Protein AF-A0AAN6QGW0-F1 (afdb_monomer)

Sequence (178 aa):
MKLAALVTILITPLPALSLAISPRSSTTSTQCGRRNTARYCAGTAYNTSLLHTYLCGDSRLGPTTFPDAESNPLSVILSPLFYDRLGGLCPGDFINAWFNTSTKWWNYPANNGFTVIQDGDGYGEDGAPILGNVTLPVDTLLDRFGSEGGTFVSPAGAPYSQRALPPSNLVAANSEEL

Secondary structure (DSSP, 8-state):
--PPP------PPPP-----------THHHHH-STTSTTTTTTS---GGGTTTBGGG-GGG-BS-----TTSHHHHHT-TTT--TTTT--HHHHHHHHEETTTTEE-PPSGGGPPBP-TTS-SS-TT-B-----PPPTT--EE-SS-TT----EETT--GGGTT--GGGGS---TT--

Solvent-accessible surface area (backbone atoms only — not comparable to full-atom values): 11582 Å² total; per-residue (Å²): 139,83,84,80,83,84,82,83,82,81,84,74,82,78,80,80,81,75,78,78,79,72,76,80,76,77,68,44,55,71,76,33,42,61,82,73,34,73,71,22,25,44,76,49,68,63,30,81,91,33,47,82,53,9,42,34,22,20,60,68,57,7,47,59,73,73,67,71,53,85,90,40,75,57,26,68,24,59,26,75,91,66,42,61,89,54,75,68,48,44,58,16,57,42,43,65,75,41,42,39,81,87,81,71,41,71,67,71,61,66,78,88,58,41,59,52,38,54,91,84,75,87,72,84,57,70,67,41,60,66,79,81,94,76,85,80,60,88,90,67,64,65,39,72,74,65,69,88,92,59,93,74,72,41,60,54,78,58,46,53,65,80,64,84,67,61,42,36,47,66,45,73,83,68,97,82,81,129

Organism: NCBI:txid2074819

Nearest PDB structures (foldseek):
  8r17-assembly1_A-2  TM=8.422E-01  e=3.147E-11  Neurospora crassa

Foldseek 3Di:
DDDDDDDDDDDDDDPPPPPPPDPPPLPLDPVQDDWLDCSLQPQAPQDPVQVQAAGSSHLLLAGPDWDCDPVDLRNLQCPPVQDPQQPSHRNNVSCVVFADPVVRGGPDDPPNPADFDDPPPPDDDGRHGPDDDDDDDPPQAWDDQADPPDDDIDRPSHHPNVRPDHNSSNRDPDPPDD

Mean predicted aligned error: 10.68 Å

InterPro domains:
  IPR025331 Tuberculosis necrotizing toxin [PF14021] (135-171)
  IPR053024 Fungal Surface Nicotinamide Adenine Dinucleotide Glycohydrolase [PTHR42059] (25-172)

pLDDT: mean 84.36, std 18.71, range [35.72, 98.31]

Structure (mmCIF, N/CA/C/O backbone):
data_AF-A0AAN6QGW0-F1
#
_entry.id   AF-A0AAN6QGW0-F1
#
loop_
_atom_site.group_PDB
_atom_site.id
_atom_site.type_symbol
_atom_site.label_atom_id
_atom_site.label_alt_id
_atom_site.label_comp_id
_atom_site.label_asym_id
_atom_site.label_entity_id
_atom_site.label_seq_id
_atom_site.pdbx_PDB_ins_code
_atom_site.Cartn_x
_atom_site.Cartn_y
_atom_site.Cartn_z
_atom_site.occupancy
_atom_site.B_iso_or_equiv
_atom_site.auth_seq_id
_atom_site.auth_comp_id
_atom_site.auth_asym_id
_atom_site.auth_atom_id
_atom_site.pdbx_PDB_model_num
ATOM 1 N N . MET A 1 1 ? -5.381 -50.711 63.769 1.00 40.94 1 MET A N 1
ATOM 2 C CA . MET A 1 1 ? -4.644 -50.767 62.488 1.00 40.94 1 MET A CA 1
ATOM 3 C C . MET A 1 1 ? -5.170 -49.655 61.589 1.00 40.94 1 MET A C 1
ATOM 5 O O . MET A 1 1 ? -6.319 -49.732 61.184 1.00 40.94 1 MET A O 1
ATOM 9 N N . LYS A 1 2 ? -4.396 -48.586 61.363 1.00 39.06 2 LYS A N 1
ATOM 10 C CA . LYS A 1 2 ? -4.729 -47.533 60.387 1.00 39.06 2 LYS A CA 1
ATOM 11 C C . LYS A 1 2 ? -3.854 -47.772 59.155 1.00 39.06 2 LYS A C 1
ATOM 13 O O . LYS A 1 2 ? -2.637 -47.688 59.269 1.00 39.06 2 LYS A O 1
ATOM 18 N N . LEU A 1 3 ? -4.463 -48.136 58.027 1.00 42.94 3 LEU A N 1
ATOM 19 C CA . LEU A 1 3 ? -3.775 -48.241 56.740 1.00 42.94 3 LEU A CA 1
ATOM 20 C C . LEU A 1 3 ? -3.570 -46.824 56.190 1.00 42.94 3 LEU A C 1
ATOM 22 O O . LEU A 1 3 ? -4.542 -46.108 55.962 1.00 42.94 3 LEU A O 1
ATOM 26 N N . ALA A 1 4 ? -2.316 -46.424 55.995 1.00 46.19 4 ALA A N 1
ATOM 27 C CA . ALA A 1 4 ? -1.974 -45.230 55.235 1.00 46.19 4 ALA A CA 1
ATOM 28 C C . ALA A 1 4 ? -1.990 -45.588 53.740 1.00 46.19 4 ALA A C 1
ATOM 30 O O . ALA A 1 4 ? -1.239 -46.458 53.305 1.00 46.19 4 ALA A O 1
ATOM 31 N N . ALA A 1 5 ? -2.870 -44.948 52.969 1.00 51.09 5 ALA A N 1
ATOM 32 C CA . ALA A 1 5 ? -2.897 -45.074 51.517 1.00 51.09 5 ALA A CA 1
ATOM 33 C C . ALA A 1 5 ? -1.795 -44.190 50.915 1.00 51.09 5 ALA A C 1
ATOM 35 O O . ALA A 1 5 ? -1.792 -42.973 51.096 1.00 51.09 5 ALA A O 1
ATOM 36 N N . LEU A 1 6 ? -0.847 -44.820 50.224 1.00 48.09 6 LEU A N 1
ATOM 37 C CA . LEU A 1 6 ? 0.207 -44.147 49.474 1.00 48.09 6 LEU A CA 1
ATOM 38 C C . LEU A 1 6 ? -0.392 -43.657 48.144 1.00 48.09 6 LEU A C 1
ATOM 40 O O . LEU A 1 6 ? -0.787 -44.471 47.311 1.00 48.09 6 LEU A O 1
ATOM 44 N N . VAL A 1 7 ? -0.494 -42.341 47.952 1.00 51.75 7 VAL A N 1
ATOM 45 C CA . VAL A 1 7 ? -0.934 -41.736 46.685 1.00 51.75 7 VAL A CA 1
ATOM 46 C C . VAL A 1 7 ? 0.301 -41.471 45.829 1.00 51.75 7 VAL A C 1
ATOM 48 O O . VAL A 1 7 ? 1.077 -40.559 46.105 1.00 51.75 7 VAL A O 1
ATOM 51 N N . THR A 1 8 ? 0.502 -42.281 44.795 1.00 49.28 8 THR A N 1
ATOM 52 C CA . THR A 1 8 ? 1.531 -42.073 43.771 1.00 49.28 8 THR A CA 1
ATOM 53 C C . THR A 1 8 ? 1.000 -41.113 42.707 1.00 49.28 8 THR A C 1
ATOM 55 O O . THR A 1 8 ? 0.123 -41.463 41.921 1.00 49.28 8 THR A O 1
ATOM 58 N N . ILE A 1 9 ? 1.526 -39.887 42.680 1.00 53.19 9 ILE A N 1
ATOM 59 C CA . ILE A 1 9 ? 1.239 -38.899 41.632 1.00 53.19 9 ILE A CA 1
ATOM 60 C C . ILE A 1 9 ? 2.117 -39.231 40.420 1.00 53.19 9 ILE A C 1
ATOM 62 O O . ILE A 1 9 ? 3.336 -39.068 40.464 1.00 53.19 9 ILE A O 1
ATOM 66 N N . LEU A 1 10 ? 1.498 -39.718 39.344 1.00 49.97 10 LEU A N 1
ATOM 67 C CA . LEU A 1 10 ? 2.163 -39.985 38.071 1.00 49.97 10 LEU A CA 1
ATOM 68 C C . LEU A 1 10 ? 2.148 -38.699 37.227 1.00 49.97 10 LEU A C 1
ATOM 70 O O . LEU A 1 10 ? 1.120 -38.326 36.669 1.00 49.97 10 LEU A O 1
ATOM 74 N N . ILE A 1 11 ? 3.280 -37.996 37.163 1.00 55.81 11 ILE A N 1
ATOM 75 C CA . ILE A 1 11 ? 3.448 -36.807 36.317 1.00 55.81 11 ILE A CA 1
ATOM 76 C C . ILE A 1 11 ? 3.784 -37.290 34.903 1.00 55.81 11 ILE A C 1
ATOM 78 O O . ILE A 1 11 ? 4.916 -37.683 34.628 1.00 55.81 11 ILE A O 1
ATOM 82 N N . THR A 1 12 ? 2.805 -37.293 34.001 1.00 48.28 12 THR A N 1
ATOM 83 C CA . THR A 1 12 ? 3.045 -37.546 32.575 1.00 48.28 12 THR A CA 1
ATOM 84 C C . THR A 1 12 ? 3.507 -36.252 31.896 1.00 48.28 12 THR A C 1
ATOM 86 O O . THR A 1 12 ? 2.788 -35.253 31.990 1.00 48.28 12 THR A O 1
ATOM 89 N N . PRO A 1 13 ? 4.663 -36.220 31.208 1.00 53.81 13 PRO A N 1
ATOM 90 C CA . PRO A 1 13 ? 5.088 -35.035 30.470 1.00 53.81 13 PRO A CA 1
ATOM 91 C C . PRO A 1 13 ? 4.134 -34.791 29.294 1.00 53.81 13 PRO A C 1
ATOM 93 O O . PRO A 1 13 ? 3.903 -35.689 28.483 1.00 53.81 13 PRO A O 1
ATOM 96 N N . LEU A 1 14 ? 3.568 -33.581 29.201 1.00 54.34 14 LEU A N 1
ATOM 97 C CA . LEU A 1 14 ? 2.812 -33.174 28.018 1.00 54.34 14 LEU A CA 1
ATOM 98 C C . LEU A 1 14 ? 3.759 -33.146 26.807 1.00 54.34 14 LEU A C 1
ATOM 100 O O . LEU A 1 14 ? 4.836 -32.549 26.903 1.00 54.34 14 LEU A O 1
ATOM 104 N N . PRO A 1 15 ? 3.385 -33.745 25.664 1.00 52.41 15 PRO A N 1
ATOM 105 C CA . PRO A 1 15 ? 4.147 -33.581 24.439 1.00 52.41 15 PRO A CA 1
ATOM 106 C C . PRO A 1 15 ? 4.085 -32.109 24.027 1.00 52.41 15 PRO A C 1
ATOM 108 O O . PRO A 1 15 ? 3.007 -31.549 23.829 1.00 52.41 15 PRO A O 1
ATOM 111 N N . ALA A 1 16 ? 5.249 -31.473 23.914 1.00 60.91 16 ALA A N 1
ATOM 112 C CA . ALA A 1 16 ? 5.358 -30.157 23.313 1.00 60.91 16 ALA A CA 1
ATOM 113 C C . ALA A 1 16 ? 4.871 -30.257 21.859 1.00 60.91 16 ALA A C 1
ATOM 115 O O . ALA A 1 16 ? 5.527 -30.874 21.020 1.00 60.91 16 ALA A O 1
ATOM 116 N N . LEU A 1 17 ? 3.704 -29.680 21.561 1.00 55.34 17 LEU A N 1
ATOM 117 C CA . LEU A 1 17 ? 3.269 -29.460 20.186 1.00 55.34 17 LEU A CA 1
ATOM 118 C C . LEU A 1 17 ? 4.202 -28.411 19.574 1.00 55.34 17 LEU A C 1
ATOM 120 O O . LEU A 1 17 ? 3.986 -27.206 19.699 1.00 55.34 17 LEU A O 1
ATOM 124 N N . SER A 1 18 ? 5.269 -28.866 18.924 1.00 52.28 18 SER A N 1
ATOM 125 C CA . SER A 1 18 ? 6.036 -28.026 18.015 1.00 52.28 18 SER A CA 1
ATOM 126 C C . SER A 1 18 ? 5.150 -27.706 16.813 1.00 52.28 18 SER A C 1
ATOM 128 O O . SER A 1 18 ? 5.000 -28.523 15.906 1.00 52.28 18 SER A O 1
ATOM 130 N N . LEU A 1 19 ? 4.552 -26.513 16.802 1.00 55.84 19 LEU A N 1
ATOM 131 C CA . LEU A 1 19 ? 4.064 -25.898 15.572 1.00 55.84 19 LEU A CA 1
ATOM 132 C C . LEU A 1 19 ? 5.274 -25.750 14.649 1.00 55.84 19 LEU A C 1
ATOM 134 O O . LEU A 1 19 ? 6.111 -24.868 14.840 1.00 55.84 19 LEU A O 1
ATOM 138 N N . ALA A 1 20 ? 5.403 -26.655 13.682 1.00 50.75 20 ALA A N 1
ATOM 139 C CA . ALA A 1 20 ? 6.344 -26.490 12.593 1.00 50.75 20 ALA A CA 1
ATOM 140 C C . ALA A 1 20 ? 5.905 -25.249 11.808 1.00 50.75 20 ALA A C 1
ATOM 142 O O . ALA A 1 20 ? 5.001 -25.305 10.976 1.00 50.75 20 ALA A O 1
ATOM 143 N N . ILE A 1 21 ? 6.517 -24.104 12.109 1.00 55.16 21 ILE A N 1
ATOM 144 C CA . ILE A 1 21 ? 6.451 -22.925 11.255 1.00 55.16 21 ILE A CA 1
ATOM 145 C C . ILE A 1 21 ? 7.215 -23.322 9.995 1.00 55.16 21 ILE A C 1
ATOM 147 O O . ILE A 1 21 ? 8.438 -23.219 9.942 1.00 55.16 21 ILE A O 1
ATOM 151 N N . SER A 1 22 ? 6.508 -23.864 9.003 1.00 50.81 22 SER A N 1
ATOM 152 C CA . SER A 1 22 ? 7.084 -24.063 7.680 1.00 50.81 22 SER A CA 1
ATOM 153 C C . SER A 1 22 ? 7.472 -22.681 7.161 1.00 50.81 22 SER A C 1
ATOM 155 O O . SER A 1 22 ? 6.579 -21.850 6.967 1.00 50.81 22 SER A O 1
ATOM 157 N N . PRO A 1 23 ? 8.765 -22.389 6.928 1.00 48.97 23 PRO A N 1
ATOM 158 C CA . PRO A 1 23 ? 9.120 -21.180 6.211 1.00 48.97 23 PRO A CA 1
ATOM 159 C C . PRO A 1 23 ? 8.443 -21.276 4.845 1.00 48.97 23 PRO A C 1
ATOM 161 O O . PRO A 1 23 ? 8.672 -22.234 4.102 1.00 48.97 23 PRO A O 1
ATOM 164 N N . ARG A 1 24 ? 7.566 -20.318 4.526 1.0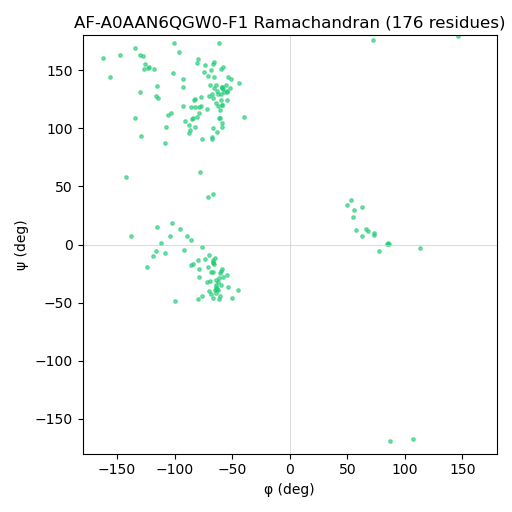0 52.62 24 ARG A N 1
ATOM 165 C CA . ARG A 1 24 ? 7.004 -20.194 3.181 1.00 52.62 24 ARG A CA 1
ATOM 166 C C . ARG A 1 24 ? 8.196 -19.996 2.254 1.00 52.62 24 ARG A C 1
ATOM 168 O O . ARG A 1 24 ? 8.838 -18.949 2.291 1.00 52.62 24 ARG A O 1
ATOM 175 N N . SER A 1 25 ? 8.560 -21.043 1.518 1.00 45.47 25 SER A N 1
ATOM 176 C CA . SER A 1 25 ? 9.710 -21.009 0.627 1.00 45.47 25 SER A CA 1
ATOM 177 C C . SER A 1 25 ? 9.559 -19.822 -0.319 1.00 45.47 25 SER A C 1
ATOM 179 O O . SER A 1 25 ? 8.550 -19.681 -1.009 1.00 45.47 25 SER A O 1
ATOM 181 N N . SER A 1 26 ? 10.570 -18.960 -0.335 1.00 49.22 26 SER A N 1
ATOM 182 C CA . SER A 1 26 ? 10.728 -17.796 -1.209 1.00 49.22 26 SER A CA 1
ATOM 183 C C . SER A 1 26 ? 11.029 -18.203 -2.661 1.00 49.22 26 SER A C 1
ATOM 185 O O . SER A 1 26 ? 11.865 -17.609 -3.340 1.00 49.22 26 SER A O 1
ATOM 187 N N . THR A 1 27 ? 10.354 -19.239 -3.160 1.00 43.91 27 THR A N 1
ATOM 188 C CA . THR A 1 27 ? 10.592 -19.854 -4.475 1.00 43.91 27 THR A CA 1
ATOM 189 C C . THR A 1 27 ? 10.169 -18.948 -5.640 1.00 43.91 27 THR A C 1
ATOM 191 O O . THR A 1 27 ? 10.480 -19.222 -6.795 1.00 43.91 27 THR A O 1
ATOM 194 N N . THR A 1 28 ? 9.487 -17.839 -5.360 1.00 52.66 28 THR A N 1
ATOM 195 C CA . THR A 1 28 ? 8.883 -16.951 -6.361 1.00 52.66 28 THR A CA 1
ATOM 196 C C . THR A 1 28 ? 9.893 -16.007 -7.023 1.00 52.66 28 THR A C 1
ATOM 198 O O . THR A 1 28 ? 9.749 -15.667 -8.196 1.00 52.66 28 THR A O 1
ATOM 201 N N . SER A 1 29 ? 10.986 -15.651 -6.332 1.00 55.19 29 SER A N 1
ATOM 202 C CA . SER A 1 29 ? 12.026 -14.752 -6.868 1.00 55.19 29 SER A CA 1
ATOM 203 C C . SER A 1 29 ? 12.727 -15.327 -8.110 1.00 55.19 29 SER A 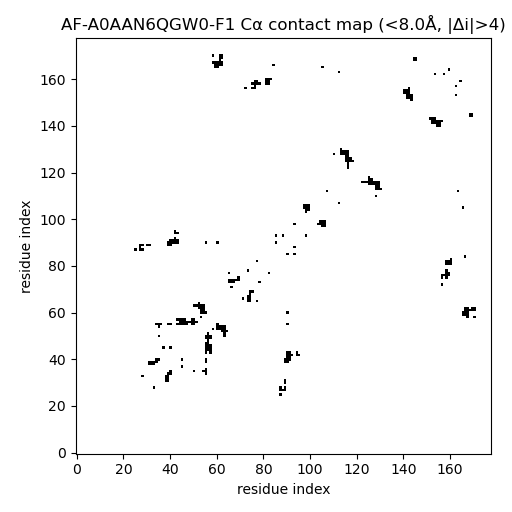C 1
ATOM 205 O O . SER A 1 29 ? 12.977 -14.612 -9.082 1.00 55.19 29 SER A O 1
ATOM 207 N N . THR A 1 30 ? 12.991 -16.638 -8.139 1.00 62.69 30 THR A N 1
ATOM 208 C CA . THR A 1 30 ? 13.677 -17.277 -9.275 1.00 62.69 30 THR A CA 1
ATOM 209 C C . THR A 1 30 ? 12.811 -17.313 -10.535 1.00 62.69 30 THR A C 1
ATOM 211 O O . THR A 1 30 ? 13.339 -17.206 -11.641 1.00 62.69 30 THR A O 1
ATOM 214 N N . GLN A 1 31 ? 11.487 -17.406 -10.384 1.00 84.62 31 GLN A N 1
ATOM 215 C CA . GLN A 1 31 ? 10.551 -17.495 -11.507 1.00 84.62 31 GLN A CA 1
ATOM 216 C C . GLN A 1 31 ? 10.485 -16.185 -12.307 1.00 84.62 31 GLN A C 1
ATOM 218 O O . GLN A 1 31 ? 10.539 -16.205 -13.540 1.00 84.62 31 GLN A O 1
ATOM 223 N N . CYS A 1 32 ? 10.451 -15.046 -11.611 1.00 90.75 32 CYS A N 1
ATOM 224 C CA . CYS A 1 32 ? 10.381 -13.723 -12.234 1.00 90.75 32 CYS A CA 1
ATOM 225 C C . CYS A 1 32 ? 11.750 -13.248 -12.763 1.00 90.75 32 CYS A C 1
ATOM 227 O O . CYS A 1 32 ? 11.829 -12.391 -13.641 1.00 90.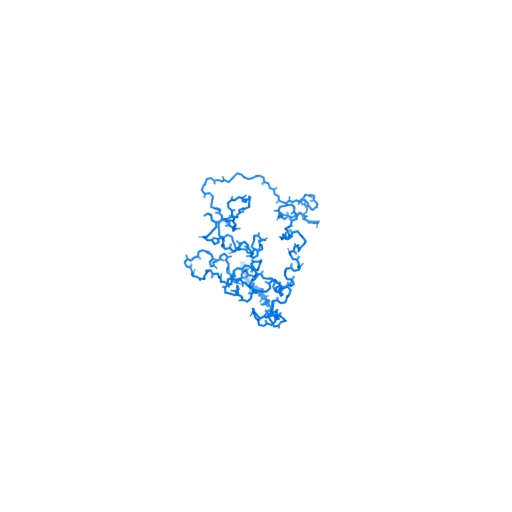75 32 CYS A O 1
ATOM 229 N N . GLY A 1 33 ? 12.851 -13.811 -12.259 1.00 91.81 33 GLY A N 1
ATOM 230 C CA . GLY A 1 33 ? 14.210 -13.375 -12.574 1.00 91.81 33 GLY A CA 1
ATOM 231 C C . GLY A 1 33 ? 14.697 -12.245 -11.661 1.00 91.81 33 GLY A C 1
ATOM 232 O O . GLY A 1 33 ? 14.101 -11.931 -10.635 1.00 91.81 33 GLY A O 1
ATOM 233 N N . ARG A 1 34 ? 15.831 -11.627 -12.012 1.00 94.12 34 ARG A N 1
ATOM 234 C CA . ARG A 1 34 ? 16.470 -10.613 -11.159 1.00 94.12 34 ARG A CA 1
ATOM 235 C C . ARG A 1 34 ? 15.611 -9.345 -11.068 1.00 94.12 34 ARG A C 1
ATOM 237 O O . ARG A 1 34 ? 15.247 -8.783 -12.101 1.00 94.12 34 ARG A O 1
ATOM 244 N N . ARG A 1 35 ? 15.358 -8.866 -9.841 1.00 93.50 35 ARG A N 1
ATOM 245 C CA . ARG A 1 35 ? 14.596 -7.635 -9.547 1.00 93.50 35 ARG A CA 1
ATOM 246 C C . ARG A 1 35 ? 15.010 -6.473 -10.461 1.00 93.50 35 ARG A C 1
ATOM 248 O O . ARG A 1 35 ? 16.199 -6.276 -10.703 1.00 93.50 35 ARG A O 1
ATOM 255 N N . ASN A 1 36 ? 14.025 -5.701 -10.924 1.00 94.31 36 ASN A N 1
ATOM 256 C CA . ASN A 1 36 ? 14.182 -4.509 -11.772 1.00 94.31 36 ASN A CA 1
ATOM 257 C C . ASN A 1 36 ? 14.797 -4.736 -13.169 1.00 94.31 36 ASN A C 1
ATOM 259 O O . ASN A 1 36 ? 15.030 -3.772 -13.899 1.00 94.31 36 ASN A O 1
ATOM 263 N N . THR A 1 37 ? 15.012 -5.986 -13.587 1.00 95.75 37 THR A N 1
ATOM 264 C CA . THR A 1 37 ? 15.311 -6.300 -14.993 1.00 95.75 37 THR A CA 1
ATOM 265 C C . THR A 1 37 ? 14.038 -6.319 -15.836 1.00 95.75 37 THR A C 1
ATOM 267 O O . THR A 1 37 ? 12.947 -6.541 -15.313 1.00 95.75 37 THR A O 1
ATOM 270 N N . ALA A 1 38 ? 14.177 -6.169 -17.156 1.00 95.81 38 ALA A N 1
ATOM 271 C CA . ALA A 1 38 ? 13.050 -6.238 -18.089 1.00 95.81 38 ALA A CA 1
ATOM 272 C C . ALA A 1 38 ? 12.225 -7.532 -17.942 1.00 95.81 38 ALA A C 1
ATOM 274 O O . ALA A 1 38 ? 11.004 -7.489 -18.026 1.00 95.81 38 ALA A O 1
ATOM 275 N N . ARG A 1 39 ? 12.874 -8.674 -17.659 1.00 95.94 39 ARG A N 1
ATOM 276 C CA . ARG A 1 39 ? 12.183 -9.952 -17.419 1.00 95.94 39 ARG A CA 1
ATOM 277 C C . ARG A 1 39 ? 11.343 -9.920 -16.141 1.00 95.94 39 ARG A C 1
ATOM 279 O O . ARG A 1 39 ? 10.193 -10.335 -16.169 1.00 95.94 39 ARG A O 1
ATOM 286 N N . TYR A 1 40 ? 11.906 -9.410 -15.047 1.00 96.94 40 TYR A N 1
ATOM 287 C CA . TYR A 1 40 ? 11.195 -9.292 -13.771 1.00 96.94 40 TYR A CA 1
ATOM 288 C C . TYR A 1 40 ? 10.007 -8.334 -13.865 1.00 96.94 40 TYR A C 1
ATOM 290 O O . TYR A 1 40 ? 8.977 -8.566 -13.246 1.00 96.94 40 TYR A O 1
ATOM 298 N N . CYS A 1 41 ? 10.140 -7.283 -14.668 1.00 97.69 41 CYS A N 1
ATOM 299 C CA . CYS A 1 41 ? 9.133 -6.242 -14.844 1.00 97.69 41 CYS A CA 1
ATOM 300 C C . CYS A 1 41 ? 8.211 -6.461 -16.051 1.00 97.69 41 CYS A C 1
ATOM 302 O O . CYS A 1 41 ? 7.500 -5.545 -16.463 1.00 97.69 41 CYS A O 1
ATOM 304 N N . ALA A 1 42 ? 8.217 -7.656 -16.645 1.00 97.12 42 ALA A N 1
ATOM 305 C CA . ALA A 1 42 ? 7.301 -7.976 -17.728 1.00 97.12 42 ALA A CA 1
ATOM 306 C C . ALA A 1 42 ? 5.845 -7.790 -17.257 1.00 97.12 42 ALA A C 1
ATOM 308 O O . ALA A 1 42 ? 5.487 -8.220 -16.163 1.00 97.12 42 ALA A O 1
ATOM 309 N N . GLY A 1 43 ? 5.020 -7.121 -18.069 1.00 96.19 43 GLY A N 1
ATOM 310 C CA . GLY A 1 43 ? 3.615 -6.828 -17.751 1.00 96.19 43 GLY A CA 1
ATOM 311 C C . GLY A 1 43 ? 3.371 -5.567 -16.907 1.00 96.19 43 GLY A C 1
ATOM 312 O O . GLY A 1 43 ? 2.218 -5.244 -16.628 1.00 96.19 43 GLY A O 1
ATOM 313 N N . THR A 1 44 ? 4.414 -4.825 -16.524 1.00 97.88 44 THR A N 1
ATOM 314 C CA . THR A 1 44 ? 4.287 -3.533 -15.822 1.00 97.88 44 THR A CA 1
ATOM 315 C C . THR A 1 44 ? 4.484 -2.355 -16.782 1.00 97.88 44 THR A C 1
ATOM 317 O O . THR A 1 44 ? 4.890 -2.529 -17.932 1.00 97.88 44 THR A O 1
ATOM 320 N N . ALA A 1 45 ? 4.258 -1.126 -16.311 1.00 97.19 45 ALA A N 1
ATOM 321 C CA . ALA A 1 45 ? 4.685 0.093 -17.001 1.00 97.19 45 ALA A CA 1
ATOM 322 C C . ALA A 1 45 ? 6.191 0.322 -16.767 1.00 97.19 45 ALA A C 1
ATOM 324 O O . ALA A 1 45 ? 6.593 1.274 -16.102 1.00 97.19 45 ALA A O 1
ATOM 325 N N . TYR A 1 46 ? 7.019 -0.619 -17.234 1.00 98.06 46 TYR A N 1
ATOM 326 C CA . TYR A 1 46 ? 8.455 -0.638 -16.958 1.00 98.06 46 TYR A CA 1
ATOM 327 C C . TYR A 1 46 ? 9.143 0.645 -17.440 1.00 98.06 46 TYR A C 1
ATOM 329 O O . TYR A 1 46 ? 9.130 0.950 -18.632 1.00 98.06 46 TYR A O 1
ATOM 337 N N . ASN A 1 47 ? 9.767 1.376 -16.515 1.00 97.62 47 ASN A N 1
ATOM 338 C CA . ASN A 1 47 ? 10.460 2.627 -16.814 1.00 97.62 47 ASN A CA 1
ATOM 339 C C . ASN A 1 47 ? 11.832 2.659 -16.134 1.00 97.62 47 ASN A C 1
ATOM 341 O O . ASN A 1 47 ? 11.945 2.822 -14.919 1.00 97.62 47 ASN A O 1
ATOM 345 N N . THR A 1 48 ? 12.896 2.542 -16.930 1.00 96.88 48 THR A N 1
ATOM 346 C CA . THR A 1 48 ? 14.272 2.489 -16.420 1.00 96.88 48 THR A CA 1
ATOM 347 C C . THR A 1 48 ? 14.694 3.756 -15.681 1.00 96.88 48 THR A C 1
ATOM 349 O O . THR A 1 48 ? 15.454 3.668 -14.718 1.00 96.88 48 THR A O 1
ATOM 352 N N . SER A 1 49 ? 14.175 4.920 -16.081 1.00 97.50 49 SER A N 1
ATOM 353 C CA . SER A 1 49 ? 14.501 6.208 -15.457 1.00 97.50 49 SER A CA 1
ATOM 354 C C . SER A 1 49 ? 13.948 6.324 -14.034 1.00 97.50 49 SER A C 1
ATOM 356 O O . SER A 1 49 ? 14.507 7.052 -13.219 1.00 97.50 49 SER A O 1
ATOM 358 N N . LEU A 1 50 ? 12.894 5.567 -13.708 1.00 96.88 50 LEU A N 1
ATOM 359 C CA . LEU A 1 50 ? 12.222 5.588 -12.405 1.00 96.88 50 LEU A CA 1
ATOM 360 C C . LEU A 1 50 ? 12.567 4.380 -11.520 1.00 96.88 50 LEU A C 1
ATOM 362 O O . LEU A 1 50 ? 11.982 4.221 -10.451 1.00 96.88 50 LEU A O 1
ATOM 366 N N . LEU A 1 51 ? 13.526 3.528 -11.908 1.00 95.50 51 LEU A N 1
ATOM 367 C CA . LEU A 1 51 ? 13.882 2.323 -11.134 1.00 95.50 51 LEU A CA 1
ATOM 368 C C . LEU A 1 51 ? 14.490 2.607 -9.763 1.00 95.50 51 LEU A C 1
ATOM 370 O O . LEU A 1 51 ? 14.566 1.695 -8.944 1.00 95.50 51 LEU A O 1
ATOM 374 N N . HIS A 1 52 ? 14.959 3.830 -9.528 1.00 93.94 52 HIS A N 1
ATOM 375 C CA . HIS A 1 52 ? 15.431 4.265 -8.218 1.00 93.94 52 HIS A CA 1
ATOM 376 C C . HIS A 1 52 ? 14.284 4.779 -7.340 1.00 93.94 52 HIS A C 1
ATOM 378 O O . HIS A 1 52 ? 14.444 4.826 -6.128 1.00 93.94 52 HIS A O 1
ATOM 384 N N . THR A 1 53 ? 13.132 5.107 -7.930 1.00 94.62 53 THR A N 1
ATOM 385 C CA . THR A 1 53 ? 11.963 5.658 -7.237 1.00 94.62 53 THR A CA 1
ATOM 386 C C . THR A 1 53 ? 10.924 4.581 -6.965 1.00 94.62 53 THR A C 1
ATOM 388 O O . THR A 1 53 ? 10.475 4.452 -5.834 1.00 94.62 53 THR A O 1
ATOM 391 N N . TYR A 1 54 ? 10.575 3.770 -7.970 1.00 97.12 54 TYR A N 1
ATOM 392 C CA . TYR A 1 54 ? 9.516 2.761 -7.893 1.00 97.12 54 TYR A CA 1
ATOM 393 C C . TYR A 1 54 ? 10.011 1.375 -8.303 1.00 97.12 54 TYR A C 1
ATOM 395 O O . TYR A 1 54 ? 10.908 1.234 -9.142 1.00 97.12 54 TYR A O 1
ATOM 403 N N . LEU A 1 55 ? 9.403 0.320 -7.752 1.00 97.00 55 LEU A N 1
ATOM 404 C CA . LEU A 1 55 ? 9.662 -1.040 -8.234 1.00 97.00 55 LEU A CA 1
ATOM 405 C C . LEU A 1 55 ? 9.273 -1.132 -9.712 1.00 97.00 55 LEU A C 1
ATOM 407 O O . LEU A 1 55 ? 8.189 -0.707 -10.101 1.00 97.00 55 LEU A O 1
ATOM 411 N N . CYS A 1 56 ? 10.175 -1.652 -10.546 1.00 98.00 56 CYS A N 1
ATOM 412 C CA . CYS A 1 56 ? 10.026 -1.651 -12.002 1.00 98.00 56 CYS A CA 1
ATOM 413 C C . CYS A 1 56 ? 9.845 -0.263 -12.646 1.00 98.00 56 CYS A C 1
ATOM 415 O O . CYS A 1 56 ? 9.504 -0.181 -13.823 1.00 98.00 56 CYS A O 1
ATOM 417 N N . GLY A 1 57 ? 10.082 0.830 -11.914 1.00 97.62 57 GLY A N 1
ATOM 418 C CA . GLY A 1 57 ? 9.784 2.182 -12.383 1.00 97.62 57 GLY A CA 1
ATOM 419 C C . GLY A 1 57 ? 8.290 2.461 -12.555 1.00 97.62 57 GLY A C 1
ATOM 420 O O . GLY A 1 57 ? 7.930 3.464 -13.162 1.00 97.62 57 GLY A O 1
ATOM 421 N N . ASP A 1 58 ? 7.429 1.592 -12.025 1.00 97.81 58 ASP A N 1
ATOM 422 C CA . ASP A 1 58 ? 5.977 1.691 -12.111 1.00 97.81 58 ASP A CA 1
ATOM 423 C C . ASP A 1 58 ? 5.426 2.132 -10.750 1.00 97.81 58 ASP A C 1
ATOM 425 O O . ASP A 1 58 ? 5.479 1.379 -9.776 1.00 97.81 58 ASP A O 1
ATOM 429 N N . SER A 1 59 ? 4.897 3.353 -10.664 1.00 96.75 59 SER A N 1
ATOM 430 C CA . SER A 1 59 ? 4.421 3.943 -9.402 1.00 96.75 59 SER A CA 1
ATOM 431 C C . SER A 1 59 ? 3.308 3.134 -8.731 1.00 96.75 59 SER A C 1
ATOM 433 O O . SER A 1 59 ? 3.164 3.171 -7.506 1.00 96.75 59 SER A O 1
ATOM 435 N N . ARG A 1 60 ? 2.570 2.320 -9.497 1.00 97.75 60 ARG A N 1
ATOM 436 C CA . ARG A 1 60 ? 1.562 1.391 -8.966 1.00 97.75 60 ARG A CA 1
ATOM 437 C C . ARG A 1 60 ? 2.176 0.349 -8.030 1.00 97.75 60 ARG A C 1
ATOM 439 O O . ARG A 1 60 ? 1.534 -0.118 -7.096 1.00 97.75 60 ARG A O 1
ATOM 446 N N . LEU A 1 61 ? 3.440 0.007 -8.246 1.00 97.94 61 LEU A N 1
ATOM 447 C CA . LEU A 1 61 ? 4.167 -0.970 -7.444 1.00 97.94 61 LEU A CA 1
ATOM 448 C C . LEU A 1 61 ? 4.880 -0.345 -6.237 1.00 97.94 61 LEU A C 1
ATOM 450 O O . LEU A 1 61 ? 5.610 -1.051 -5.540 1.00 97.94 61 LEU A O 1
ATOM 454 N N . GLY A 1 62 ? 4.656 0.939 -5.948 1.00 96.50 62 GLY A N 1
ATOM 455 C CA . GLY A 1 62 ? 5.175 1.610 -4.758 1.00 96.50 62 GLY A CA 1
ATOM 456 C C . GLY A 1 62 ? 6.684 1.892 -4.791 1.00 96.50 62 GLY A C 1
ATOM 457 O O . GLY A 1 62 ? 7.386 1.484 -5.726 1.00 96.50 62 GLY A O 1
ATOM 458 N N . PRO A 1 63 ? 7.209 2.580 -3.761 1.00 94.94 63 PRO A N 1
ATOM 459 C CA . PRO A 1 63 ? 8.590 3.047 -3.735 1.00 94.94 63 PRO A CA 1
ATOM 460 C C . PRO A 1 63 ? 9.597 1.893 -3.676 1.00 94.94 63 PRO A C 1
ATOM 462 O O . PRO A 1 63 ? 9.276 0.791 -3.228 1.00 94.94 63 PRO A O 1
ATOM 465 N N . THR A 1 64 ? 10.824 2.097 -4.139 1.00 91.31 64 THR A N 1
ATOM 466 C CA . THR A 1 64 ? 11.896 1.082 -4.071 1.00 91.31 64 THR A CA 1
ATOM 467 C C . THR A 1 64 ? 12.438 0.854 -2.667 1.00 91.31 64 THR A C 1
ATOM 469 O O . THR A 1 64 ? 12.820 -0.275 -2.351 1.00 91.31 64 THR A O 1
ATOM 472 N N . THR A 1 65 ? 12.459 1.897 -1.843 1.00 87.31 65 THR A N 1
ATOM 473 C CA . THR A 1 65 ? 13.010 1.894 -0.488 1.00 87.31 65 THR A CA 1
ATOM 474 C C . THR A 1 65 ? 11.925 2.195 0.537 1.00 87.31 65 THR A C 1
ATOM 476 O O . THR A 1 65 ? 10.941 2.879 0.253 1.00 87.31 65 THR A O 1
ATOM 479 N N . PHE A 1 66 ? 12.110 1.658 1.740 1.00 85.25 66 PHE A N 1
ATOM 480 C CA . PHE A 1 66 ? 11.300 1.973 2.910 1.00 85.25 66 PHE A CA 1
ATOM 481 C C . PHE A 1 66 ? 12.222 2.472 4.021 1.00 85.25 66 PHE A C 1
ATOM 483 O O . PHE A 1 66 ? 13.385 2.064 4.042 1.00 85.25 66 PHE A O 1
ATOM 490 N N . PRO A 1 67 ? 11.740 3.331 4.935 1.00 80.38 67 PRO A N 1
ATOM 491 C CA . PRO A 1 67 ? 12.502 3.667 6.127 1.00 80.38 67 PRO A CA 1
ATOM 492 C C . PRO A 1 67 ? 12.771 2.404 6.952 1.00 80.38 67 PRO A C 1
ATOM 494 O O . PRO A 1 67 ? 11.836 1.695 7.319 1.00 80.38 67 PRO A O 1
ATOM 497 N N . ASP A 1 68 ? 14.040 2.130 7.228 1.00 79.06 68 ASP A N 1
ATOM 498 C CA . ASP A 1 68 ? 14.517 0.929 7.926 1.00 79.06 68 ASP A CA 1
ATOM 499 C C . ASP A 1 68 ? 15.183 1.241 9.273 1.00 79.06 68 ASP A C 1
ATOM 501 O O . ASP A 1 68 ? 15.497 0.333 10.036 1.00 79.06 68 ASP A O 1
ATOM 505 N N . ALA A 1 69 ? 15.359 2.522 9.604 1.00 81.44 69 ALA A N 1
ATOM 506 C CA . ALA A 1 69 ? 15.834 2.931 10.915 1.00 81.44 69 ALA A CA 1
ATOM 507 C C . ALA A 1 69 ? 14.841 2.501 12.010 1.00 81.44 69 ALA A C 1
ATOM 509 O O . ALA A 1 69 ? 13.659 2.839 11.954 1.00 81.44 69 ALA A O 1
ATOM 510 N N . GLU A 1 70 ? 15.341 1.834 13.051 1.00 77.88 70 GLU A N 1
ATOM 511 C CA . GLU A 1 70 ? 14.549 1.383 14.211 1.00 77.88 70 GLU A CA 1
ATOM 512 C C . GLU A 1 70 ? 13.827 2.534 14.933 1.00 77.88 70 GLU A C 1
ATOM 514 O O . GLU A 1 70 ? 12.762 2.353 15.512 1.00 77.88 70 GLU A O 1
ATOM 519 N N . SER A 1 71 ? 14.379 3.750 14.875 1.00 85.62 71 SER A N 1
ATOM 520 C CA . SER A 1 71 ? 13.744 4.951 15.430 1.00 85.62 71 SER A CA 1
ATOM 521 C C . SER A 1 71 ? 12.555 5.456 14.609 1.00 85.62 71 SER A 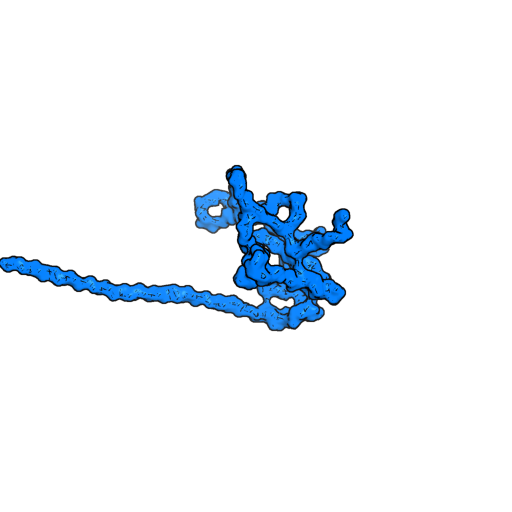C 1
ATOM 523 O O . SER A 1 71 ? 11.812 6.318 15.080 1.00 85.62 71 SER A O 1
ATOM 525 N N . ASN A 1 72 ? 12.368 4.960 13.384 1.00 88.75 72 ASN A N 1
ATOM 526 C CA . ASN A 1 72 ? 11.255 5.334 12.531 1.00 88.75 72 ASN A CA 1
ATOM 527 C C . ASN A 1 72 ? 10.094 4.347 12.736 1.00 88.75 72 ASN A C 1
ATOM 529 O O . ASN A 1 72 ? 10.253 3.175 12.403 1.00 88.75 72 ASN A O 1
ATOM 533 N N . PRO A 1 73 ? 8.906 4.786 13.192 1.00 87.62 73 PRO A N 1
ATOM 534 C CA . PRO A 1 73 ? 7.767 3.886 13.399 1.00 87.62 73 PRO A CA 1
ATOM 535 C C . PRO A 1 73 ? 7.326 3.151 12.120 1.00 87.62 73 PRO A C 1
ATOM 537 O O . PRO A 1 73 ? 6.715 2.084 12.199 1.00 87.62 73 PRO A O 1
ATOM 540 N N . LEU A 1 74 ? 7.663 3.672 10.934 1.00 90.81 74 LEU A N 1
ATOM 541 C CA . LEU A 1 74 ? 7.375 3.013 9.661 1.00 90.81 74 LEU A CA 1
ATOM 542 C C . LEU A 1 74 ? 8.164 1.713 9.458 1.00 90.81 74 LEU A C 1
ATOM 544 O O . LEU A 1 74 ? 7.684 0.861 8.713 1.00 90.81 74 LEU A O 1
ATOM 548 N N . SER A 1 75 ? 9.312 1.523 10.119 1.00 89.69 75 SER A N 1
ATOM 549 C CA . SER A 1 75 ? 10.111 0.293 9.988 1.00 89.69 75 SER A CA 1
ATOM 550 C C . SER A 1 75 ? 9.351 -0.935 10.506 1.00 89.69 75 SER A C 1
ATOM 552 O O . SER A 1 75 ? 9.386 -2.001 9.890 1.00 89.69 75 SER A O 1
ATOM 554 N N . VAL A 1 76 ? 8.574 -0.768 11.581 1.00 89.69 76 VAL A N 1
ATOM 555 C CA . VAL A 1 76 ? 7.709 -1.815 12.143 1.00 89.69 76 VAL A CA 1
ATOM 556 C 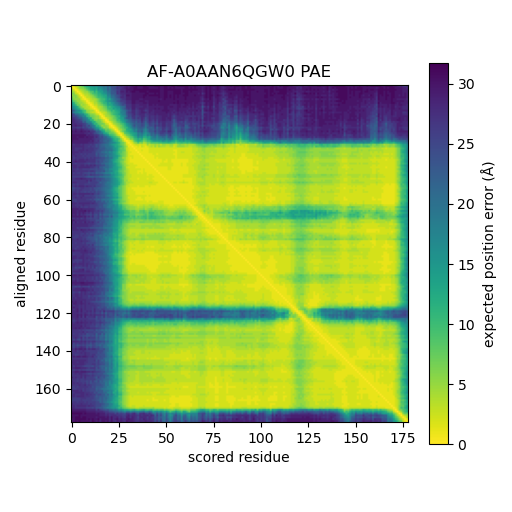C . VAL A 1 76 ? 6.457 -2.004 11.286 1.00 89.69 76 VAL A C 1
ATOM 558 O O . VAL A 1 76 ? 6.100 -3.136 10.958 1.00 89.69 76 VAL A O 1
ATOM 561 N N . ILE A 1 77 ? 5.814 -0.908 10.865 1.00 93.94 77 ILE A N 1
ATOM 562 C CA . ILE A 1 77 ? 4.588 -0.958 10.048 1.00 93.94 77 ILE A CA 1
ATOM 563 C C . ILE A 1 77 ? 4.844 -1.624 8.684 1.00 93.94 77 ILE A C 1
ATOM 565 O O . ILE A 1 77 ? 3.998 -2.380 8.198 1.00 93.94 77 ILE A O 1
ATOM 569 N N . LEU A 1 78 ? 6.007 -1.366 8.078 1.00 93.25 78 LEU A N 1
ATOM 570 C CA . LEU A 1 78 ? 6.439 -1.897 6.777 1.00 93.25 78 LEU A CA 1
ATOM 571 C C . LEU A 1 78 ? 7.436 -3.051 6.904 1.00 93.25 78 LEU A C 1
ATOM 573 O O . LEU A 1 78 ? 8.136 -3.369 5.938 1.00 93.25 78 LEU A O 1
ATOM 577 N N . SER A 1 79 ? 7.498 -3.684 8.077 1.00 90.62 79 SER A N 1
ATOM 578 C CA . SER A 1 79 ? 8.452 -4.752 8.342 1.00 90.62 79 SER A CA 1
ATOM 579 C C . SER A 1 79 ? 8.344 -5.864 7.289 1.00 90.62 79 SER A C 1
ATOM 581 O O . SER A 1 79 ? 7.242 -6.368 7.027 1.00 90.62 79 SER A O 1
ATOM 583 N N . PRO A 1 80 ? 9.473 -6.322 6.716 1.00 87.75 80 PRO A N 1
ATOM 584 C CA . PRO A 1 80 ? 9.476 -7.395 5.724 1.00 87.75 80 PRO A CA 1
ATOM 585 C C . PRO A 1 80 ? 9.007 -8.742 6.295 1.00 87.75 80 PRO A C 1
ATOM 587 O O . PRO A 1 80 ? 8.738 -9.659 5.525 1.00 87.75 80 PRO A O 1
ATOM 590 N N . LEU A 1 81 ? 8.877 -8.870 7.624 1.00 87.44 81 LEU A N 1
ATOM 591 C CA . LEU A 1 81 ? 8.262 -10.037 8.264 1.00 87.44 81 LEU A CA 1
ATOM 592 C C . LEU A 1 81 ? 6.775 -10.183 7.914 1.00 87.44 81 LEU A C 1
ATOM 594 O O . LEU A 1 81 ? 6.269 -11.302 7.866 1.00 87.44 81 LEU A O 1
ATOM 598 N N . PHE A 1 82 ? 6.080 -9.068 7.671 1.00 86.69 82 PHE A N 1
ATOM 599 C CA . PHE A 1 82 ? 4.630 -9.053 7.461 1.00 86.69 82 PHE A CA 1
ATOM 600 C C . PHE A 1 82 ? 4.215 -8.426 6.133 1.00 86.69 82 PHE A C 1
ATOM 602 O O . PHE A 1 82 ? 3.094 -8.667 5.685 1.00 86.69 82 PHE A O 1
ATOM 609 N N . TYR A 1 83 ? 5.082 -7.631 5.502 1.00 92.88 83 TYR A N 1
ATOM 610 C CA . TYR A 1 83 ? 4.786 -6.960 4.243 1.00 92.88 83 TYR A CA 1
ATOM 611 C C . TYR A 1 83 ? 5.549 -7.575 3.062 1.00 92.88 83 TYR A C 1
ATOM 613 O O . TYR A 1 83 ? 6.612 -7.107 2.651 1.00 92.88 83 TYR A O 1
ATOM 621 N N . ASP A 1 84 ? 4.951 -8.606 2.462 1.00 93.81 84 ASP A N 1
ATOM 622 C CA . ASP A 1 84 ? 5.286 -9.025 1.100 1.00 93.81 84 ASP A CA 1
ATOM 623 C C . ASP A 1 84 ? 4.449 -8.215 0.105 1.00 93.81 84 ASP A C 1
ATOM 625 O O . ASP A 1 84 ? 3.290 -8.530 -0.165 1.00 93.81 84 ASP A O 1
ATOM 629 N N . ARG A 1 85 ? 5.065 -7.168 -0.451 1.00 94.94 85 ARG A N 1
ATOM 630 C CA . ARG A 1 85 ? 4.463 -6.231 -1.413 1.00 94.94 85 ARG A CA 1
ATOM 631 C C . ARG A 1 85 ? 3.648 -6.901 -2.520 1.00 94.94 85 ARG A C 1
ATOM 633 O O . ARG A 1 85 ? 2.648 -6.331 -2.942 1.00 94.94 85 ARG A O 1
ATOM 640 N N . LEU A 1 86 ? 4.112 -8.043 -3.034 1.00 96.25 86 LEU A N 1
ATOM 641 C CA . LEU A 1 86 ? 3.492 -8.721 -4.178 1.00 96.25 86 LEU A CA 1
ATOM 642 C C . LEU A 1 86 ? 2.833 -10.049 -3.787 1.00 96.25 86 LEU A C 1
ATOM 644 O O . LEU A 1 86 ? 2.318 -10.746 -4.660 1.00 96.25 86 LEU A O 1
ATOM 648 N N . GLY A 1 87 ? 2.868 -10.424 -2.504 1.00 93.00 87 GLY A N 1
ATOM 649 C CA . GLY A 1 87 ? 2.309 -11.683 -2.007 1.00 93.00 87 GLY A CA 1
ATOM 650 C C . GLY A 1 87 ? 2.865 -12.926 -2.714 1.00 93.00 87 GLY A C 1
ATOM 651 O O . GLY A 1 87 ? 2.152 -13.919 -2.862 1.00 93.00 87 GLY A O 1
ATOM 652 N N . GLY A 1 88 ? 4.108 -12.859 -3.196 1.00 92.19 88 GLY A N 1
ATOM 653 C CA . GLY A 1 88 ? 4.759 -13.905 -3.982 1.00 92.19 88 GLY A CA 1
ATOM 654 C C . GLY A 1 88 ? 4.487 -13.888 -5.494 1.00 92.19 88 GLY A C 1
ATOM 655 O O . GLY A 1 88 ? 5.019 -14.745 -6.192 1.00 92.19 88 GLY A O 1
ATOM 656 N N . LEU A 1 89 ? 3.715 -12.945 -6.034 1.00 96.31 89 LEU A N 1
ATOM 657 C CA . LEU A 1 89 ? 3.503 -12.827 -7.483 1.00 96.31 89 LEU A CA 1
ATOM 658 C C . LEU A 1 89 ? 4.667 -12.113 -8.188 1.00 96.31 89 LEU A C 1
ATOM 660 O O . LEU A 1 89 ? 5.376 -11.297 -7.589 1.00 96.31 89 LEU A O 1
ATOM 664 N N . CYS A 1 90 ? 4.831 -12.364 -9.492 1.00 97.12 90 CYS A N 1
ATOM 665 C CA . CYS A 1 90 ? 5.638 -11.481 -10.329 1.00 97.12 90 CYS A CA 1
ATOM 666 C C . CYS A 1 90 ? 4.931 -10.119 -10.495 1.00 97.12 90 CYS A C 1
ATOM 668 O O . CYS A 1 90 ? 3.701 -10.061 -10.484 1.00 97.12 90 CYS A O 1
ATOM 670 N N . PRO A 1 91 ? 5.674 -9.012 -10.680 1.00 97.88 91 PRO A N 1
ATOM 671 C CA . PRO A 1 91 ? 5.103 -7.669 -10.801 1.00 97.88 91 PRO A CA 1
ATOM 672 C C . PRO A 1 91 ? 3.952 -7.533 -11.808 1.00 97.88 91 PRO A C 1
ATOM 674 O O . PRO A 1 91 ? 2.925 -6.941 -11.484 1.00 97.88 91 PRO A O 1
ATOM 677 N N . GLY A 1 92 ? 4.101 -8.091 -13.014 1.00 97.75 92 GLY A N 1
ATOM 678 C CA . GLY A 1 92 ? 3.051 -8.060 -14.034 1.00 97.75 92 GLY A CA 1
ATOM 679 C C . GLY A 1 92 ? 1.797 -8.830 -13.625 1.00 97.75 92 GLY A C 1
ATOM 680 O O . GLY A 1 92 ? 0.692 -8.324 -13.797 1.00 97.75 92 GLY A O 1
ATOM 681 N N . ASP A 1 93 ? 1.965 -10.007 -13.017 1.00 98.00 93 ASP A N 1
ATOM 682 C CA . ASP A 1 93 ? 0.850 -10.834 -12.540 1.00 98.00 93 ASP A CA 1
ATOM 683 C C . ASP A 1 93 ? 0.084 -10.137 -11.412 1.00 98.00 93 ASP A C 1
ATOM 685 O O . ASP A 1 93 ? -1.144 -10.164 -11.385 1.00 98.00 93 ASP A O 1
ATOM 689 N N . PHE A 1 94 ? 0.799 -9.449 -10.516 1.00 98.19 94 PHE A N 1
ATOM 690 C CA . PHE A 1 94 ? 0.188 -8.635 -9.467 1.00 98.19 94 PHE A CA 1
ATOM 691 C C . PHE A 1 94 ? -0.666 -7.501 -10.051 1.00 98.19 94 PHE A C 1
ATOM 693 O O . PHE A 1 94 ? -1.812 -7.314 -9.640 1.00 98.19 94 PHE A O 1
ATOM 700 N N . ILE A 1 95 ? -0.135 -6.763 -11.034 1.00 98.25 95 ILE A N 1
ATOM 701 C CA . ILE A 1 95 ? -0.893 -5.716 -11.736 1.00 98.25 95 ILE A CA 1
ATOM 702 C C . ILE A 1 95 ? -2.117 -6.316 -12.431 1.00 98.25 95 ILE A C 1
ATOM 704 O O . ILE A 1 95 ? -3.203 -5.756 -12.322 1.00 98.25 95 ILE A O 1
ATOM 708 N N . ASN A 1 96 ? -1.967 -7.456 -13.104 1.00 97.56 96 ASN A N 1
ATOM 709 C CA . ASN A 1 96 ? -3.070 -8.115 -13.797 1.00 97.56 96 ASN A CA 1
ATOM 710 C C . ASN A 1 96 ? -4.178 -8.583 -12.837 1.00 97.56 96 ASN A C 1
ATOM 712 O O . ASN A 1 96 ? -5.356 -8.473 -13.163 1.00 97.56 96 ASN A O 1
ATOM 716 N N . ALA A 1 97 ? -3.812 -9.078 -11.654 1.00 97.50 97 ALA A N 1
ATOM 717 C CA . ALA A 1 97 ? -4.775 -9.534 -10.656 1.00 97.50 97 ALA A CA 1
ATOM 718 C C . ALA A 1 97 ? -5.565 -8.374 -10.024 1.00 97.50 97 ALA A C 1
ATOM 720 O O . ALA A 1 97 ? -6.770 -8.494 -9.799 1.00 97.50 97 ALA A O 1
ATOM 721 N N . TRP A 1 98 ? -4.904 -7.245 -9.744 1.00 98.12 98 TRP A N 1
ATOM 722 C CA . TRP A 1 98 ? -5.454 -6.233 -8.833 1.00 98.12 98 TRP A CA 1
ATOM 723 C C . TRP A 1 98 ? -5.705 -4.858 -9.452 1.00 98.12 98 TRP A C 1
ATOM 725 O O . TRP A 1 98 ? -6.343 -4.027 -8.810 1.00 98.12 98 TRP A O 1
ATOM 735 N N . PHE A 1 99 ? -5.251 -4.583 -10.676 1.00 98.31 99 PHE A N 1
ATOM 736 C CA . PHE A 1 99 ? -5.422 -3.279 -11.320 1.00 98.31 99 PHE A CA 1
ATOM 737 C C . PHE A 1 99 ? -6.296 -3.367 -12.573 1.00 98.31 99 PHE A C 1
ATOM 739 O O . PHE A 1 99 ? -6.010 -4.110 -13.511 1.00 98.31 99 PHE A O 1
ATOM 746 N N . ASN A 1 100 ? -7.329 -2.531 -12.644 1.00 97.25 100 ASN A N 1
ATOM 747 C CA . ASN A 1 100 ? -8.164 -2.397 -13.826 1.00 97.25 100 ASN A CA 1
ATOM 748 C C . ASN A 1 100 ? -7.531 -1.414 -14.817 1.00 97.25 100 ASN A C 1
ATOM 750 O O . ASN A 1 100 ? -7.525 -0.195 -14.635 1.00 97.25 100 ASN A O 1
ATOM 754 N N . THR A 1 101 ? -7.009 -1.947 -15.918 1.00 92.25 101 THR A N 1
ATOM 755 C CA . THR A 1 101 ? -6.334 -1.151 -16.950 1.00 92.25 101 THR A CA 1
ATOM 756 C C . THR A 1 101 ? -7.275 -0.279 -17.778 1.00 92.25 101 THR A C 1
ATOM 758 O O . THR A 1 101 ? -6.790 0.679 -18.387 1.00 92.25 101 THR A O 1
ATOM 761 N N . SER A 1 102 ? -8.578 -0.575 -17.793 1.00 95.19 102 SER A N 1
ATOM 762 C CA . SER A 1 102 ? -9.587 0.208 -18.516 1.00 95.19 102 SER A CA 1
ATOM 763 C C . SER A 1 102 ? -9.982 1.449 -17.726 1.00 95.19 102 SER A C 1
ATOM 765 O O . SER A 1 102 ? -9.981 2.548 -18.271 1.00 95.19 102 SER A O 1
ATOM 767 N N . THR A 1 103 ? -10.251 1.294 -16.428 1.00 96.62 103 THR A N 1
ATOM 768 C CA . THR A 1 103 ? -10.621 2.419 -15.556 1.00 96.62 103 THR A CA 1
ATOM 769 C C . THR A 1 103 ? -9.407 3.170 -15.013 1.00 96.62 103 THR A C 1
ATOM 771 O O . THR A 1 103 ? -9.555 4.304 -14.575 1.00 96.62 103 THR A O 1
ATOM 774 N N . LYS A 1 104 ? -8.209 2.570 -15.072 1.00 95.38 104 LYS A N 1
ATOM 775 C CA . LYS A 1 104 ? -6.972 3.069 -14.446 1.00 95.38 104 LYS A CA 1
ATOM 776 C C . LYS A 1 104 ? -7.056 3.145 -12.916 1.00 95.38 104 LYS A C 1
ATOM 778 O O . LYS A 1 104 ? -6.394 3.980 -12.307 1.00 95.38 104 LYS A O 1
ATOM 783 N N . TRP A 1 105 ? -7.807 2.230 -12.307 1.00 95.94 105 TRP A N 1
ATOM 784 C CA . TRP A 1 105 ? -7.970 2.130 -10.856 1.00 95.94 105 TRP A CA 1
ATOM 785 C C . TRP A 1 105 ? -7.640 0.733 -10.338 1.00 95.94 105 TRP A C 1
ATOM 787 O O . TRP A 1 105 ? -7.750 -0.258 -11.058 1.00 95.94 105 TRP A O 1
ATOM 797 N N . TRP A 1 106 ? -7.258 0.650 -9.064 1.00 97.88 106 TRP A N 1
ATOM 798 C CA . TRP A 1 106 ? -7.191 -0.624 -8.352 1.00 97.88 106 TRP A CA 1
ATOM 799 C C . TRP A 1 106 ? -8.589 -1.224 -8.189 1.00 97.88 106 TRP A C 1
ATOM 801 O O . TRP A 1 106 ? -9.565 -0.505 -7.968 1.00 97.88 106 TRP A O 1
ATOM 811 N N . ASN A 1 107 ? -8.673 -2.548 -8.270 1.00 97.62 107 ASN A N 1
ATOM 812 C CA . ASN A 1 107 ? -9.867 -3.307 -7.929 1.00 97.62 107 ASN A CA 1
ATOM 813 C C . ASN A 1 107 ? -9.979 -3.377 -6.403 1.00 97.62 107 ASN A C 1
ATOM 815 O O . ASN A 1 107 ? -9.419 -4.272 -5.772 1.00 97.62 107 ASN A O 1
ATOM 819 N N . TYR A 1 108 ? -10.671 -2.408 -5.809 1.00 96.62 108 TYR A N 1
ATOM 820 C CA . TYR A 1 108 ? -10.973 -2.441 -4.383 1.00 96.62 108 TYR A CA 1
ATOM 821 C C . TYR A 1 108 ? -12.076 -3.465 -4.078 1.00 96.62 108 TYR A C 1
ATOM 823 O O . TYR A 1 108 ? -12.962 -3.682 -4.911 1.00 96.62 108 TYR A O 1
ATOM 831 N N . PRO A 1 109 ? -12.040 -4.095 -2.892 1.00 95.88 109 PRO A N 1
ATOM 832 C CA . PRO A 1 109 ? -13.107 -4.982 -2.451 1.00 95.88 109 PRO A CA 1
ATOM 833 C C . PRO A 1 109 ? -14.449 -4.243 -2.360 1.00 95.88 109 PRO A C 1
ATOM 835 O O . PRO A 1 109 ? -14.509 -3.042 -2.086 1.00 95.88 109 PRO A O 1
ATOM 838 N N . ALA A 1 110 ? -15.537 -4.988 -2.559 1.00 95.44 110 ALA A N 1
ATOM 839 C CA . ALA A 1 110 ? -16.891 -4.500 -2.320 1.00 95.44 110 ALA A CA 1
ATOM 840 C C . ALA A 1 110 ? -17.101 -4.116 -0.841 1.00 95.44 110 ALA A C 1
ATOM 842 O O . ALA A 1 110 ? -16.243 -4.359 0.009 1.00 95.44 110 ALA A O 1
ATOM 843 N N . ASN A 1 111 ? -18.256 -3.521 -0.526 1.00 95.94 111 ASN A N 1
ATOM 844 C CA . ASN A 1 111 ? -18.647 -3.170 0.844 1.00 95.94 111 ASN A CA 1
ATOM 845 C C . ASN A 1 111 ? -17.592 -2.335 1.588 1.00 95.94 111 ASN A C 1
ATOM 847 O O . ASN A 1 111 ? -17.344 -2.559 2.769 1.00 95.94 111 ASN A O 1
ATOM 851 N N . ASN A 1 112 ? -16.933 -1.398 0.896 1.00 96.19 112 ASN A N 1
ATOM 852 C CA . ASN A 1 112 ? -15.859 -0.573 1.461 1.00 96.19 112 ASN A CA 1
ATOM 853 C C . ASN A 1 112 ? -14.709 -1.391 2.089 1.00 96.19 112 ASN A C 1
ATOM 855 O O . ASN A 1 112 ? -14.001 -0.892 2.959 1.00 96.19 112 ASN A O 1
ATOM 859 N N . GLY A 1 113 ? -14.521 -2.646 1.670 1.00 96.38 113 GLY A N 1
ATOM 860 C CA . GLY A 1 113 ? -13.488 -3.532 2.202 1.00 96.38 113 GLY A CA 1
ATOM 861 C C . GLY A 1 113 ? -13.738 -4.077 3.604 1.00 96.38 113 GLY A C 1
ATOM 862 O O . GLY A 1 113 ? -12.832 -4.692 4.163 1.00 96.38 113 GLY A O 1
ATOM 863 N N . PHE A 1 114 ? -14.935 -3.901 4.168 1.00 96.81 114 PHE A N 1
ATOM 864 C CA . PHE A 1 114 ? -15.307 -4.621 5.382 1.00 96.81 114 PHE A CA 1
ATOM 865 C C . PHE A 1 114 ? -15.370 -6.126 5.106 1.00 96.81 114 PHE A C 1
ATOM 867 O O . PHE A 1 114 ? -15.904 -6.564 4.083 1.00 96.81 114 PHE A O 1
ATOM 874 N N . THR A 1 115 ? -14.843 -6.918 6.040 1.00 94.25 115 THR A N 1
ATOM 875 C CA . THR A 1 115 ? -14.997 -8.376 6.034 1.00 94.25 115 THR A CA 1
ATOM 876 C C . THR A 1 115 ? -16.476 -8.728 5.994 1.00 94.25 115 THR A C 1
ATOM 878 O O . THR A 1 115 ? -17.270 -8.109 6.697 1.00 94.25 115 THR A O 1
ATOM 881 N N . VAL A 1 116 ? -16.844 -9.717 5.186 1.00 92.38 116 VAL A N 1
ATOM 882 C CA . VAL A 1 116 ? -18.222 -10.203 5.092 1.00 92.38 116 VAL A CA 1
ATOM 883 C C . VAL A 1 116 ? -18.400 -11.500 5.869 1.00 92.38 116 VAL A C 1
ATOM 885 O O . VAL A 1 116 ? -17.472 -12.308 5.945 1.00 92.38 116 VAL A O 1
ATOM 888 N N . ILE A 1 117 ? -19.598 -11.674 6.416 1.00 89.50 117 ILE A N 1
ATOM 889 C CA . ILE A 1 117 ? -20.083 -12.893 7.067 1.00 89.50 117 ILE A CA 1
ATOM 890 C C . ILE A 1 117 ? -20.016 -14.046 6.059 1.00 89.50 117 ILE A C 1
ATOM 892 O O . ILE A 1 117 ? -20.341 -13.866 4.876 1.00 89.50 117 ILE A O 1
ATOM 896 N N . GLN A 1 118 ? -19.526 -15.197 6.511 1.00 84.81 118 GLN A N 1
ATOM 897 C CA . GLN A 1 118 ? -19.380 -16.402 5.693 1.00 84.81 118 GLN A CA 1
ATOM 898 C C . GLN A 1 118 ? -20.298 -17.490 6.242 1.00 84.81 118 GLN A C 1
ATOM 900 O O . GLN A 1 118 ? -20.298 -17.740 7.449 1.00 84.81 118 GLN A O 1
ATOM 905 N N . ASP A 1 119 ? -20.980 -18.182 5.331 1.00 73.25 119 ASP A N 1
ATOM 906 C CA . ASP A 1 119 ? -21.803 -19.360 5.602 1.00 73.25 119 ASP A CA 1
ATOM 907 C C . ASP A 1 119 ? -21.133 -20.274 6.645 1.00 73.25 119 ASP A C 1
ATOM 909 O O . ASP A 1 119 ? -20.100 -20.903 6.388 1.00 73.25 119 ASP A O 1
ATOM 913 N N . GLY A 1 120 ? -21.713 -20.330 7.849 1.00 66.06 120 GLY A N 1
ATOM 914 C CA . GLY A 1 120 ? -21.258 -21.188 8.948 1.00 66.06 120 GLY A CA 1
ATOM 915 C C . GLY A 1 120 ? -20.680 -20.489 10.183 1.00 66.06 120 GLY A C 1
ATOM 916 O O . GLY A 1 120 ? -20.390 -21.182 11.161 1.00 66.06 120 GLY A O 1
ATOM 917 N N . ASP A 1 121 ? -20.548 -19.159 10.201 1.00 67.31 121 ASP A N 1
ATOM 918 C CA . ASP A 1 121 ? -20.161 -18.420 11.418 1.00 67.31 121 ASP A CA 1
ATOM 919 C C . ASP A 1 121 ? -21.328 -18.199 12.410 1.00 67.31 121 ASP A C 1
ATOM 921 O O . ASP A 1 121 ? -21.096 -17.906 13.585 1.00 67.31 121 ASP A O 1
ATOM 925 N N . GLY A 1 122 ? -22.573 -18.433 11.974 1.00 64.31 122 GLY A N 1
ATOM 926 C CA . GLY A 1 122 ? -23.775 -18.460 12.812 1.00 64.31 122 GLY A CA 1
ATOM 927 C C . GLY A 1 122 ? -24.259 -17.092 13.301 1.00 64.31 122 GLY A C 1
ATOM 928 O O . GLY A 1 122 ? -25.178 -17.042 14.123 1.00 64.31 122 GLY A O 1
ATOM 929 N N . TYR A 1 123 ? -23.679 -15.995 12.808 1.00 65.12 123 TYR A N 1
ATOM 930 C CA . TYR A 1 123 ? -24.044 -14.635 13.202 1.00 65.12 123 TYR A CA 1
ATOM 931 C C . TYR A 1 123 ? -24.300 -13.765 11.967 1.00 65.12 123 TYR A C 1
ATOM 933 O O . TYR A 1 123 ? -23.384 -13.121 11.481 1.00 65.12 123 TYR A O 1
ATOM 941 N N . GLY A 1 124 ? -25.561 -13.667 11.527 1.00 74.81 124 GLY A N 1
ATOM 942 C CA . GLY A 1 124 ? -26.011 -12.707 10.506 1.00 74.81 124 GLY A CA 1
ATOM 943 C C . GLY A 1 124 ? -26.325 -13.315 9.136 1.00 74.81 124 GLY A C 1
ATOM 944 O O . GLY A 1 124 ? -26.509 -14.521 9.021 1.00 74.81 124 GLY A O 1
ATOM 945 N N . GLU A 1 125 ? -26.478 -12.454 8.125 1.00 84.75 125 GLU A N 1
ATOM 946 C CA . GLU A 1 125 ? -26.788 -12.834 6.738 1.00 84.75 125 GLU A CA 1
ATOM 947 C C . GLU A 1 125 ? -25.500 -12.996 5.918 1.00 84.75 125 GLU A C 1
ATOM 949 O O . GLU A 1 125 ? -24.617 -12.135 5.974 1.00 84.75 125 GLU A O 1
ATOM 954 N N . ASP A 1 126 ? -25.403 -14.056 5.115 1.00 88.25 126 ASP A N 1
ATOM 955 C CA . ASP A 1 126 ? -24.216 -14.325 4.299 1.00 88.25 126 ASP A CA 1
ATOM 956 C C . ASP A 1 126 ? -23.909 -13.188 3.326 1.00 88.25 126 ASP A C 1
ATOM 958 O O . ASP A 1 126 ? -24.781 -12.652 2.635 1.00 88.25 126 ASP A O 1
ATOM 962 N N . GLY A 1 127 ? -22.633 -12.810 3.260 1.00 88.81 127 GLY A N 1
ATOM 963 C CA . GLY A 1 127 ? -22.182 -11.698 2.428 1.00 88.81 127 GLY A CA 1
ATOM 964 C C . GLY A 1 127 ? -22.467 -10.311 3.013 1.00 88.81 127 GLY A C 1
ATOM 965 O O . GLY A 1 127 ? -21.976 -9.323 2.451 1.00 88.81 127 GLY A O 1
ATOM 966 N N . ALA A 1 128 ? -23.184 -10.199 4.139 1.00 91.50 128 ALA A N 1
ATOM 967 C CA . ALA A 1 128 ? -23.331 -8.922 4.824 1.00 91.50 128 ALA A CA 1
ATOM 968 C C . ALA A 1 128 ? -21.992 -8.498 5.458 1.00 91.50 128 ALA A C 1
ATOM 970 O O . ALA A 1 128 ? -21.276 -9.327 6.029 1.00 91.50 128 ALA A O 1
ATOM 971 N N . PRO A 1 129 ? -21.605 -7.216 5.353 1.00 94.25 129 PRO A N 1
ATOM 972 C CA . PRO A 1 129 ? -20.371 -6.735 5.954 1.00 94.25 129 PRO A CA 1
ATOM 973 C C . PRO A 1 129 ? -20.459 -6.674 7.485 1.00 94.25 129 PRO A C 1
ATOM 975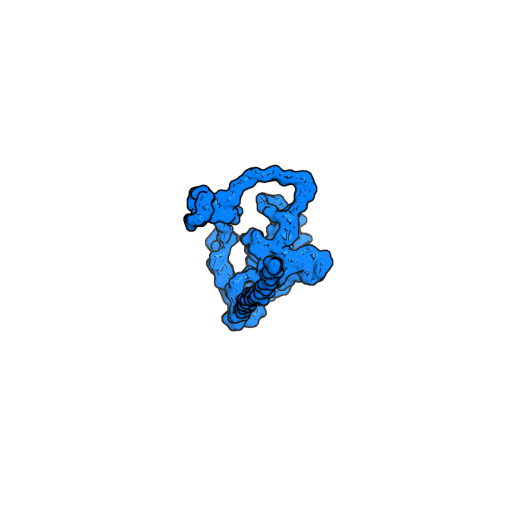 O O . PRO A 1 129 ? -21.486 -6.311 8.057 1.00 94.25 129 PRO A O 1
ATOM 978 N N . ILE A 1 130 ? -19.343 -6.963 8.149 1.00 92.56 130 ILE A N 1
ATOM 979 C CA . ILE A 1 130 ? -19.165 -6.841 9.596 1.00 92.56 130 ILE A CA 1
ATOM 980 C C . ILE A 1 130 ? -18.710 -5.408 9.894 1.00 92.56 130 ILE A C 1
ATOM 982 O O . ILE A 1 130 ? -17.524 -5.083 9.801 1.00 92.56 130 ILE A O 1
ATOM 986 N N . LEU A 1 131 ? -19.659 -4.536 10.237 1.00 93.88 131 LEU A N 1
ATOM 987 C CA . LEU A 1 131 ? -19.402 -3.153 10.646 1.00 93.88 131 LEU A CA 1
ATOM 988 C C . LEU A 1 131 ? -20.422 -2.666 11.682 1.00 93.88 131 LEU A C 1
ATOM 990 O O . LEU A 1 131 ? -21.507 -3.223 11.826 1.00 93.88 131 LEU A O 1
ATOM 994 N N . GLY A 1 132 ? -20.087 -1.580 12.376 1.00 94.75 132 GLY A N 1
ATOM 995 C CA . GLY A 1 132 ? -20.981 -0.909 13.312 1.00 94.75 132 GLY A CA 1
ATOM 996 C C . GLY A 1 132 ? -20.505 0.506 13.620 1.00 94.75 132 GLY A C 1
ATOM 997 O O . GLY A 1 132 ? -19.341 0.845 13.405 1.00 94.75 132 GLY A O 1
ATOM 998 N N . ASN A 1 133 ? -21.413 1.338 14.127 1.00 97.94 133 ASN A N 1
ATOM 999 C CA . ASN A 1 133 ? -21.072 2.694 14.538 1.00 97.94 133 ASN A CA 1
ATOM 1000 C C . ASN A 1 133 ? -20.347 2.663 15.884 1.00 97.94 133 ASN A C 1
ATOM 1002 O O . ASN A 1 133 ? -20.858 2.115 16.860 1.00 97.94 133 ASN A O 1
ATOM 1006 N N . VAL A 1 134 ? -19.179 3.298 15.937 1.00 96.75 134 VAL A N 1
ATOM 1007 C CA . VAL A 1 134 ? -18.386 3.457 17.157 1.00 96.75 134 VAL A CA 1
ATOM 1008 C C . VAL A 1 134 ? -18.001 4.923 17.295 1.00 96.75 134 VAL A C 1
ATOM 1010 O O . VAL A 1 134 ? -17.502 5.532 16.351 1.00 96.75 134 VAL A O 1
ATOM 1013 N N . THR A 1 135 ? -18.209 5.486 18.484 1.00 98.00 135 THR A N 1
ATOM 1014 C CA . THR A 1 135 ? -17.667 6.800 18.839 1.00 98.00 135 THR A CA 1
ATOM 1015 C C . THR A 1 135 ? -16.251 6.610 19.359 1.00 98.00 135 THR A C 1
ATOM 1017 O O . THR A 1 135 ? -16.054 5.943 20.374 1.00 98.00 135 THR A O 1
ATOM 1020 N N . LEU A 1 136 ? -15.266 7.193 18.678 1.00 97.88 136 LEU A N 1
ATOM 1021 C CA . LEU A 1 136 ? -13.881 7.156 19.139 1.00 97.88 136 LEU A CA 1
ATOM 1022 C C . LEU A 1 136 ? -13.721 8.037 20.389 1.00 97.88 136 LEU A C 1
ATOM 1024 O O . LEU A 1 136 ? -14.114 9.207 20.350 1.00 97.88 136 LEU A O 1
ATOM 1028 N N . PRO A 1 137 ? -13.156 7.513 21.492 1.00 98.19 137 PRO A N 1
ATOM 1029 C CA . PRO A 1 137 ? -12.788 8.332 22.639 1.00 98.19 137 PRO A CA 1
ATOM 1030 C C . PRO A 1 137 ? -11.800 9.436 22.251 1.00 98.19 137 PRO A C 1
ATOM 1032 O O . PRO A 1 137 ? -11.003 9.281 21.320 1.00 98.19 137 PRO A O 1
ATOM 1035 N N . VAL A 1 138 ? -11.821 10.533 23.009 1.00 98.19 138 VAL A N 1
ATOM 1036 C CA . VAL A 1 138 ? -10.783 11.571 22.933 1.00 98.19 138 VAL A CA 1
ATOM 1037 C C . VAL A 1 138 ? -9.404 10.923 23.113 1.00 98.19 138 VAL A C 1
ATOM 1039 O O . VAL A 1 138 ? -9.272 9.941 23.841 1.00 98.19 138 VAL A O 1
ATOM 1042 N N . ASP A 1 139 ? -8.407 11.446 22.399 1.00 98.00 139 ASP A N 1
ATOM 1043 C CA . ASP A 1 139 ? -7.020 10.955 22.365 1.00 98.00 139 ASP A CA 1
ATOM 1044 C C . ASP A 1 139 ? -6.806 9.580 21.699 1.00 98.00 139 ASP A C 1
ATOM 1046 O O . ASP A 1 139 ? -5.709 9.020 21.760 1.00 98.00 139 ASP A O 1
ATOM 1050 N N . THR A 1 140 ? -7.807 9.039 20.991 1.00 98.00 140 THR A N 1
ATOM 1051 C CA . THR A 1 140 ? -7.601 7.854 20.139 1.00 98.00 140 THR A CA 1
ATOM 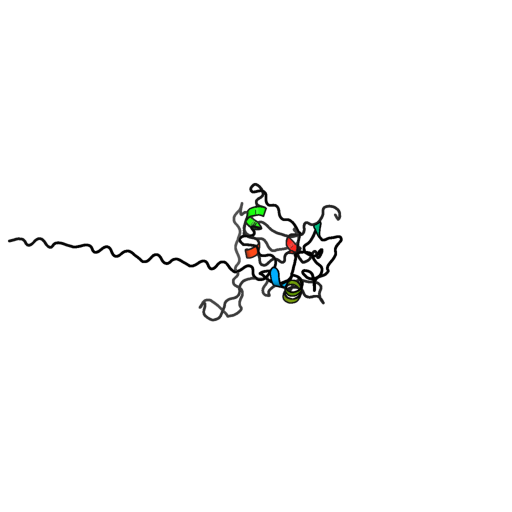1052 C C . THR A 1 140 ? -6.607 8.167 19.020 1.00 98.00 140 THR A C 1
ATOM 1054 O O . THR A 1 140 ? -6.865 9.015 18.165 1.00 98.00 140 THR A O 1
ATOM 1057 N N . LEU A 1 141 ? -5.486 7.443 18.987 1.00 97.88 141 LEU A N 1
ATOM 1058 C CA . LEU A 1 141 ? -4.472 7.593 17.946 1.00 97.88 141 LEU A CA 1
ATOM 1059 C C . LEU A 1 141 ? -4.839 6.797 16.692 1.00 97.88 141 LEU A C 1
ATOM 1061 O O . LEU A 1 141 ? -5.012 5.576 16.726 1.00 97.88 141 LEU A O 1
ATOM 1065 N N . LEU A 1 142 ? -4.893 7.508 15.572 1.00 97.38 142 LEU A N 1
ATOM 1066 C CA . LEU A 1 142 ? -5.148 6.967 14.246 1.00 97.38 142 LEU A CA 1
ATOM 1067 C C . LEU A 1 142 ? -3.994 7.318 13.310 1.00 97.38 142 LEU A C 1
ATOM 1069 O O . LEU A 1 142 ? -3.344 8.350 13.474 1.00 97.38 142 LEU A O 1
ATOM 1073 N N . ASP A 1 143 ? -3.773 6.484 12.302 1.00 96.88 143 ASP A N 1
ATOM 1074 C CA . ASP A 1 143 ? -2.867 6.782 11.198 1.00 96.88 143 ASP A CA 1
ATOM 1075 C C . ASP A 1 143 ? -3.493 6.428 9.838 1.00 96.88 143 ASP A C 1
ATOM 1077 O O . ASP A 1 143 ? -4.564 5.812 9.737 1.00 96.88 143 ASP A O 1
ATOM 1081 N N . ARG A 1 144 ? -2.834 6.872 8.764 1.00 95.88 144 ARG A N 1
ATOM 1082 C CA . ARG A 1 144 ? -3.293 6.681 7.387 1.00 95.88 144 ARG A CA 1
ATOM 1083 C C . ARG A 1 144 ? -2.129 6.741 6.399 1.00 95.88 144 ARG A C 1
ATOM 1085 O O . ARG A 1 144 ? -1.232 7.562 6.536 1.00 95.88 144 ARG A O 1
ATOM 1092 N N . PHE A 1 145 ? -2.215 5.925 5.347 1.00 95.62 145 PHE A N 1
ATOM 1093 C CA . PHE A 1 145 ? -1.374 6.018 4.150 1.00 95.62 145 PHE A CA 1
ATOM 1094 C C . PHE A 1 145 ? -2.197 6.546 2.966 1.00 95.62 145 PHE A C 1
ATOM 1096 O O . PHE A 1 145 ? -2.978 5.806 2.359 1.00 95.62 145 PHE A O 1
ATOM 1103 N N . GLY A 1 146 ? -2.047 7.830 2.647 1.00 93.00 146 GLY A N 1
ATOM 1104 C CA . GLY A 1 146 ? -2.751 8.507 1.553 1.00 93.00 146 GLY A CA 1
ATOM 1105 C C . GLY A 1 146 ? -3.069 9.964 1.885 1.00 93.00 146 GLY A C 1
ATOM 1106 O O . GLY A 1 146 ? -2.765 10.430 2.978 1.00 93.00 146 GLY A O 1
ATOM 1107 N N . SER A 1 147 ? -3.706 10.676 0.950 1.00 91.31 147 SER A N 1
ATOM 1108 C CA . SER A 1 147 ? -4.108 12.074 1.158 1.00 91.31 147 SER A CA 1
ATOM 1109 C C . SER A 1 147 ? -5.182 12.222 2.241 1.00 91.31 147 SER A C 1
ATOM 1111 O O . SER A 1 147 ? -5.955 11.289 2.502 1.00 91.31 147 SER A O 1
ATOM 1113 N N . GLU A 1 148 ? -5.263 13.420 2.824 1.00 92.56 148 GLU A N 1
ATOM 1114 C CA . GLU A 1 148 ? -6.233 13.793 3.867 1.00 92.56 148 GLU A CA 1
ATOM 1115 C C . GLU A 1 148 ? -7.688 13.829 3.368 1.00 92.56 148 GLU A C 1
ATOM 1117 O O . GLU A 1 148 ? -8.614 13.798 4.168 1.00 92.56 148 GLU A O 1
ATOM 1122 N N . GLY A 1 149 ? -7.915 13.827 2.048 1.00 92.88 149 GLY A N 1
ATOM 1123 C CA . GLY A 1 149 ? -9.261 13.815 1.459 1.00 92.88 149 GLY A CA 1
ATOM 1124 C C . GLY A 1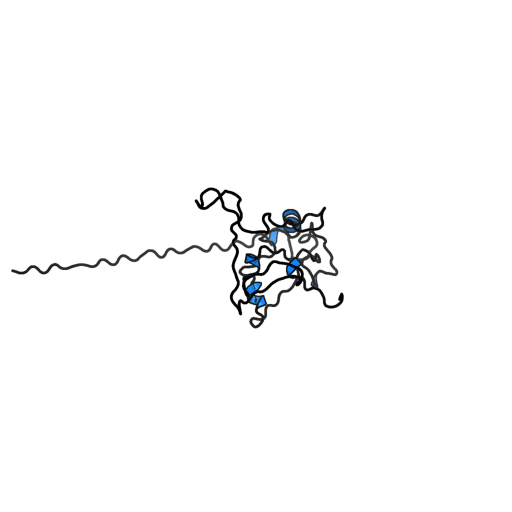 149 ? -9.983 12.460 1.496 1.00 92.88 149 GLY A C 1
ATOM 1125 O O . GLY A 1 149 ? -11.110 12.365 1.018 1.00 92.88 149 GLY A O 1
ATOM 1126 N N . GLY A 1 150 ? -9.349 11.395 1.998 1.00 92.81 150 GLY A N 1
ATOM 1127 C CA . GLY A 1 150 ? -9.968 10.068 2.102 1.00 92.81 150 GLY A CA 1
ATOM 1128 C C . GLY A 1 150 ? -10.571 9.775 3.477 1.00 92.81 150 GLY A C 1
ATOM 1129 O O . GLY A 1 150 ? -10.257 10.429 4.461 1.00 92.81 150 GLY A O 1
ATOM 1130 N N . THR A 1 151 ? -11.399 8.733 3.556 1.00 96.44 151 THR A N 1
ATOM 1131 C CA . THR A 1 151 ? -12.236 8.437 4.739 1.00 96.44 151 THR A CA 1
ATOM 1132 C C . THR A 1 151 ? -11.881 7.131 5.458 1.00 96.44 151 THR A C 1
ATOM 1134 O O . THR A 1 151 ? -12.668 6.635 6.257 1.00 96.44 151 THR A O 1
ATOM 1137 N N . PHE A 1 152 ? -10.712 6.550 5.172 1.00 97.31 152 PHE A N 1
ATOM 1138 C CA . PHE A 1 152 ? -10.239 5.309 5.795 1.00 97.31 152 PHE A CA 1
ATOM 1139 C C . PHE A 1 152 ? -9.002 5.578 6.646 1.00 97.31 152 PHE A C 1
ATOM 1141 O O . PHE A 1 152 ? -8.007 6.115 6.150 1.00 97.31 152 PHE A O 1
ATOM 1148 N N . VAL A 1 153 ? -9.061 5.167 7.906 1.00 97.31 153 VAL A N 1
ATOM 1149 C CA . VAL A 1 153 ? -7.987 5.277 8.899 1.00 97.31 153 VAL A CA 1
ATOM 1150 C C . VAL A 1 153 ? -7.780 3.921 9.564 1.00 97.31 153 VAL A C 1
ATOM 1152 O O . VAL A 1 153 ? -8.642 3.044 9.478 1.00 97.31 153 VAL A O 1
ATOM 1155 N N . SER A 1 154 ? -6.647 3.729 10.224 1.00 97.25 154 SER A N 1
ATOM 1156 C CA . SER A 1 154 ? -6.411 2.550 11.061 1.00 97.25 154 SER A CA 1
ATOM 1157 C C . SER A 1 154 ? -5.955 2.979 12.453 1.00 97.25 154 SER A C 1
ATOM 1159 O O . SER A 1 154 ? -5.510 4.118 12.619 1.00 97.25 154 SER A O 1
ATOM 1161 N N . PRO A 1 155 ? -6.029 2.088 13.457 1.00 96.81 155 PRO A N 1
ATOM 1162 C CA . PRO A 1 155 ? -5.310 2.296 14.705 1.00 96.81 155 PRO A CA 1
ATOM 1163 C C . PRO A 1 155 ? -3.835 2.583 14.419 1.00 96.81 155 PRO A C 1
ATOM 1165 O O . PRO A 1 155 ? -3.219 1.892 13.598 1.00 96.81 155 PRO A O 1
ATOM 1168 N N . ALA A 1 156 ? -3.281 3.592 15.090 1.00 96.69 156 ALA A N 1
ATOM 1169 C CA . ALA A 1 156 ? -1.890 3.973 14.894 1.00 96.69 156 ALA A CA 1
ATOM 1170 C C . ALA A 1 156 ? -0.946 2.775 15.102 1.00 96.69 156 ALA A C 1
ATOM 1172 O O . ALA A 1 156 ? -1.045 2.055 16.097 1.00 96.69 156 ALA A O 1
ATOM 1173 N N . GLY A 1 157 ? -0.031 2.557 14.156 1.00 94.38 157 GLY A N 1
ATOM 1174 C CA . GLY A 1 157 ? 0.954 1.475 14.221 1.00 94.38 157 GLY A CA 1
ATOM 1175 C C . GLY A 1 157 ? 0.486 0.126 13.670 1.00 94.38 157 GLY A C 1
ATOM 1176 O O . GLY A 1 157 ? 1.276 -0.818 13.663 1.00 94.38 157 GLY A O 1
ATOM 1177 N N . ALA A 1 158 ? -0.750 0.005 13.168 1.00 95.81 158 ALA A N 1
ATOM 1178 C CA . ALA A 1 158 ? -1.203 -1.234 12.534 1.00 95.81 158 ALA A CA 1
ATOM 1179 C C . ALA A 1 158 ? -0.270 -1.628 11.360 1.00 95.81 158 ALA A C 1
ATOM 1181 O O . ALA A 1 158 ? 0.005 -0.781 10.501 1.00 95.81 158 ALA A O 1
ATOM 1182 N N . PRO A 1 159 ? 0.213 -2.882 11.266 1.00 95.75 159 PRO A N 1
ATOM 1183 C CA . PRO A 1 159 ? 1.024 -3.339 10.139 1.00 95.75 159 PRO A CA 1
ATOM 1184 C C . PRO A 1 159 ? 0.376 -3.033 8.786 1.00 95.75 159 PRO A C 1
ATOM 1186 O O . PRO A 1 159 ? -0.839 -3.154 8.626 1.00 95.75 159 PRO A O 1
ATOM 1189 N N . TYR A 1 160 ? 1.174 -2.665 7.783 1.00 96.75 160 TYR A N 1
ATOM 1190 C CA . TYR A 1 160 ? 0.654 -2.270 6.471 1.00 96.75 160 TYR A CA 1
ATOM 1191 C C . TYR A 1 160 ? -0.152 -3.389 5.794 1.00 96.75 160 TYR A C 1
ATOM 1193 O O . TYR A 1 160 ? -1.178 -3.138 5.162 1.00 96.75 160 TYR A O 1
ATOM 1201 N N . SER A 1 161 ? 0.260 -4.643 5.994 1.00 95.75 161 SER A N 1
ATOM 1202 C CA . SER A 1 161 ? -0.429 -5.824 5.466 1.00 95.75 161 SER A CA 1
ATOM 1203 C C . SER A 1 161 ? -1.819 -6.069 6.060 1.00 95.75 161 SER A C 1
ATOM 1205 O O . SER A 1 161 ? -2.605 -6.791 5.454 1.00 95.75 161 SER A O 1
ATOM 1207 N N . GLN A 1 162 ? -2.171 -5.436 7.184 1.00 96.50 162 GLN A N 1
ATOM 1208 C CA . GLN A 1 162 ? -3.513 -5.515 7.779 1.00 96.50 162 GLN A CA 1
ATOM 1209 C C . GLN A 1 162 ? -4.495 -4.485 7.199 1.00 96.50 162 GLN A C 1
ATOM 1211 O O . GLN A 1 162 ? -5.626 -4.385 7.664 1.00 96.50 162 GLN A O 1
ATOM 1216 N N . ARG A 1 163 ? -4.076 -3.697 6.199 1.00 97.00 163 ARG A N 1
ATOM 1217 C CA . ARG A 1 163 ? -4.846 -2.549 5.687 1.00 97.00 163 ARG A CA 1
ATOM 1218 C C . ARG A 1 163 ? -5.456 -2.774 4.305 1.00 97.00 163 ARG A C 1
ATOM 1220 O O . ARG A 1 163 ? -6.185 -1.912 3.831 1.00 97.00 163 ARG A O 1
ATOM 1227 N N . ALA A 1 164 ? -5.122 -3.888 3.645 1.00 96.38 164 ALA A N 1
ATOM 1228 C CA . ALA A 1 164 ? -5.537 -4.201 2.271 1.00 96.38 164 ALA A CA 1
ATOM 1229 C C . ALA A 1 164 ? -5.293 -3.048 1.265 1.00 96.38 164 ALA A C 1
ATOM 1231 O O . ALA A 1 164 ? -6.067 -2.845 0.330 1.00 96.38 164 ALA A O 1
ATOM 1232 N N . LEU A 1 165 ? -4.214 -2.278 1.459 1.00 97.50 165 LEU A N 1
ATOM 1233 C CA . LEU A 1 165 ? -3.845 -1.161 0.588 1.00 97.50 165 LEU A CA 1
ATOM 1234 C C . LEU A 1 165 ? -2.879 -1.609 -0.521 1.00 97.50 165 LEU A C 1
ATOM 1236 O O . LEU A 1 165 ? -1.984 -2.419 -0.264 1.00 97.50 165 LEU A O 1
ATOM 1240 N N . PRO A 1 166 ? -3.012 -1.066 -1.745 1.00 97.56 166 PRO A N 1
ATOM 1241 C CA . PRO A 1 166 ? -2.065 -1.331 -2.818 1.00 97.56 166 PRO A CA 1
ATOM 1242 C C . PRO A 1 166 ? -0.735 -0.595 -2.580 1.00 97.56 166 PRO A C 1
ATOM 1244 O O . PRO A 1 166 ? -0.732 0.490 -1.992 1.00 97.56 166 PRO A O 1
ATOM 1247 N N . PRO A 1 167 ? 0.393 -1.093 -3.126 1.00 97.69 167 PRO A N 1
ATOM 1248 C CA . PRO A 1 167 ? 1.716 -0.501 -2.908 1.00 97.69 167 PRO A CA 1
ATOM 1249 C C . PRO A 1 167 ? 1.823 0.993 -3.254 1.00 97.69 167 PRO A C 1
ATOM 1251 O O . PRO A 1 167 ? 2.647 1.700 -2.673 1.00 97.69 167 PRO A O 1
ATOM 1254 N N . SER A 1 168 ? 0.991 1.493 -4.174 1.00 96.62 168 SER A N 1
ATOM 1255 C CA . SER A 1 168 ? 0.952 2.910 -4.553 1.00 96.62 168 SER A CA 1
ATOM 1256 C C . SER A 1 168 ? 0.600 3.856 -3.404 1.00 96.62 168 SER A C 1
ATOM 1258 O O . SER A 1 168 ? 1.009 5.010 -3.444 1.00 96.62 168 SER A O 1
ATOM 1260 N N . ASN A 1 169 ? -0.106 3.401 -2.361 1.00 96.31 169 ASN A N 1
ATOM 1261 C CA . ASN A 1 169 ? -0.408 4.234 -1.187 1.00 96.31 169 ASN A CA 1
ATOM 1262 C C . ASN A 1 169 ? 0.843 4.607 -0.368 1.00 96.31 169 ASN A C 1
ATOM 1264 O O . ASN A 1 169 ? 0.762 5.474 0.497 1.00 96.31 169 ASN A O 1
ATOM 1268 N N . LEU A 1 170 ? 1.983 3.953 -0.622 1.00 95.38 170 LEU A N 1
ATOM 1269 C CA . LEU A 1 170 ? 3.280 4.267 -0.011 1.00 95.38 170 LEU A CA 1
ATOM 1270 C C . LEU A 1 170 ? 4.107 5.257 -0.831 1.00 95.38 170 LEU A C 1
ATOM 1272 O O . LEU A 1 170 ? 5.194 5.643 -0.406 1.00 95.38 170 LEU A O 1
ATOM 1276 N N . VAL A 1 171 ? 3.638 5.643 -2.018 1.00 92.31 171 VAL A N 1
ATOM 1277 C CA . VAL A 1 171 ? 4.289 6.695 -2.793 1.00 92.31 171 VAL A CA 1
ATOM 1278 C C . VAL A 1 171 ? 4.004 8.016 -2.096 1.00 92.31 171 VAL A C 1
ATOM 1280 O O . VAL A 1 171 ? 2.850 8.427 -1.985 1.00 92.31 171 VAL A O 1
ATOM 1283 N N . ALA A 1 172 ? 5.057 8.671 -1.612 1.00 76.19 172 ALA A N 1
ATOM 1284 C CA . ALA A 1 172 ? 4.939 10.028 -1.113 1.00 76.19 172 ALA A CA 1
ATOM 1285 C C . ALA A 1 172 ? 4.407 10.924 -2.239 1.00 76.19 172 ALA A C 1
ATOM 1287 O O . ALA A 1 172 ? 4.873 10.838 -3.379 1.00 76.19 172 ALA A O 1
ATOM 1288 N N . ALA A 1 173 ? 3.440 11.785 -1.924 1.00 60.06 173 ALA A N 1
ATOM 1289 C CA . ALA A 1 173 ? 3.188 12.943 -2.764 1.00 60.06 173 ALA A CA 1
ATOM 1290 C C . ALA A 1 173 ? 4.478 13.768 -2.729 1.00 60.06 173 ALA A C 1
ATOM 1292 O O . ALA A 1 173 ? 4.857 14.283 -1.677 1.00 60.06 173 ALA A O 1
ATOM 1293 N N . ASN A 1 174 ? 5.222 13.790 -3.831 1.00 50.72 174 ASN A N 1
ATOM 1294 C CA . ASN A 1 174 ? 6.444 14.572 -3.873 1.00 50.72 174 ASN A CA 1
ATOM 1295 C C . ASN A 1 174 ? 6.071 16.055 -3.772 1.00 50.72 174 ASN A C 1
ATOM 1297 O O . ASN A 1 174 ? 5.144 16.537 -4.420 1.00 50.72 174 ASN A O 1
ATOM 1301 N N . SER A 1 175 ? 6.830 16.737 -2.929 1.00 41.50 175 SER A N 1
ATOM 1302 C CA . SER A 1 175 ? 6.783 18.128 -2.492 1.00 41.50 175 SER A CA 1
ATOM 1303 C C . SER A 1 175 ? 7.094 19.163 -3.588 1.00 41.50 175 SER A C 1
ATOM 1305 O O . SER A 1 175 ? 7.857 20.090 -3.341 1.00 41.50 175 SER A O 1
ATOM 1307 N N . GLU A 1 176 ? 6.547 18.997 -4.792 1.00 36.12 176 GLU A N 1
ATOM 1308 C CA . GLU A 1 176 ? 6.750 19.897 -5.947 1.00 36.12 176 GLU A CA 1
ATOM 1309 C C . GLU A 1 176 ? 5.444 20.166 -6.731 1.00 36.12 176 GLU A C 1
ATOM 1311 O O . GLU A 1 176 ? 5.478 20.790 -7.786 1.00 36.12 176 GLU A O 1
ATOM 1316 N N . GLU A 1 177 ? 4.280 19.715 -6.247 1.00 37.97 177 GLU A N 1
ATOM 1317 C CA . GLU A 1 177 ? 2.993 19.973 -6.916 1.00 37.97 177 GLU A CA 1
ATOM 1318 C C . GLU A 1 177 ? 1.855 20.232 -5.908 1.00 37.97 177 GLU A C 1
ATOM 1320 O O . GLU A 1 177 ? 0.848 19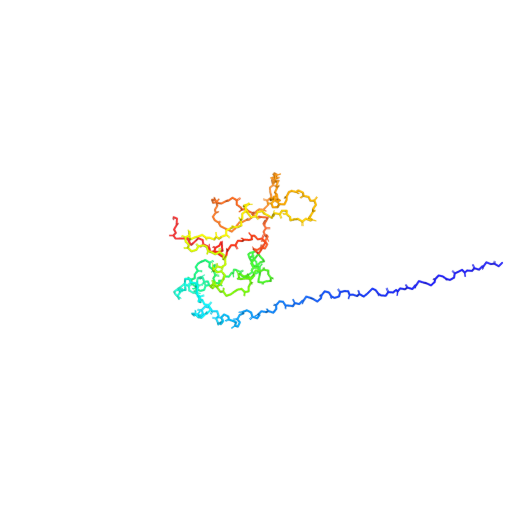.525 -5.860 1.00 37.97 177 GLU A O 1
ATOM 1325 N N . LEU A 1 178 ? 2.054 21.259 -5.076 1.00 35.72 178 LEU A N 1
ATOM 1326 C CA . LEU A 1 178 ? 0.999 22.081 -4.472 1.00 35.72 178 LEU A CA 1
ATOM 1327 C C . LEU A 1 178 ? 1.359 23.554 -4.670 1.00 35.72 178 LEU A C 1
ATOM 1329 O O . LEU A 1 178 ? 2.537 23.896 -4.420 1.00 35.72 178 LEU A O 1
#

Radius of gyration: 24.29 Å; Cα contacts (8 Å, |Δi|>4): 187; chains: 1; bounding box: 43×73×81 Å